Protein AF-A0A4U8STY5-F1 (afdb_monomer)

Foldseek 3Di:
DVVLVCQCVVDPVSVVVVVVVVVVVVVLCVLAVLLVVLLVCLVPPLVVLCCLLPVCCVVCLVPLVSLVVCCVVPVVVVVVVVVLVVLLVSLLVCLVCVVSNQVSCVVVVCNLSSLLSSLSSLVSSLSVLVSQLSCCVNPVAADDPVRLVSLVVSVVSLVSVLVVLLPDDLDPVSVSSLVSNLSSLLSLLSNLLSNLVRYDDDLVNLVCLVVSLVSLVVSLVSLVVSQVVVCVVVVNPRPVVSVVSSVVSVVSSVVSNVSSVVND

Solvent-accessible surface area (backbone atoms only — not comparable to full-atom values): 14235 Å² total; per-residue (Å²): 110,70,69,57,54,55,50,42,71,68,38,73,65,42,44,50,52,51,50,52,51,53,50,52,52,51,50,50,45,72,51,37,52,61,50,48,48,44,34,50,40,44,75,73,43,40,70,61,53,45,44,65,57,51,55,50,47,70,73,25,74,89,38,67,70,60,33,50,52,46,40,53,68,45,42,58,69,64,38,44,69,61,52,38,55,52,47,49,53,51,52,49,55,48,56,77,41,38,70,58,37,41,56,48,27,49,78,72,74,38,37,44,53,37,48,32,24,49,39,53,50,51,51,59,46,51,41,58,54,51,55,53,49,57,47,18,76,77,67,74,53,63,53,51,73,68,56,51,48,53,54,48,54,51,48,62,55,46,47,57,53,49,56,54,53,67,70,49,80,91,48,78,92,39,56,48,44,53,49,22,46,43,51,50,31,48,46,54,34,52,51,51,34,53,55,52,77,31,41,84,86,44,76,75,58,45,73,45,42,67,64,54,51,53,52,41,53,52,27,52,53,50,46,51,52,53,50,51,57,54,24,59,75,50,73,67,50,75,56,65,65,59,58,53,52,50,53,51,44,51,48,32,50,50,52,46,52,55,60,53,63,72,52,126

pLDDT: mean 87.75, std 6.97, range [54.28, 97.62]

Mean predicted aligned error: 6.42 Å

Sequence (264 aa):
MQRFLQWYNKSTRNKIILFSVIFILALGYSFLHRPLGLIMWYQWSYPKEFEQMEANLRQVSSDEDKFLELYHNFYEKQNIDKRSKEIEKELLDYIDKLEIDLLATTFFGLEDLYLLAFVSKVMIYSNDLEWKLAYAIFKSYRLSKEQFQSYYDFFKSYNKFLFFVNGLDNDLHRSKLISAKWYANLFVLKFIGIALALTDLAEEQCSMKDDILDIMQKSYNEMQQINNVVTEANKNKKVDFFEKVLGFAQHSYNDAKESFNECK

Secondary structure (DSSP, 8-state):
-HHHHHHHHT-HHHHHHHHHHHHHHHHHHHHHHHHHHHHHHHHHTHHHHHIIIIIHHHHHTT-HHHHHHHIIIIIITTTHHHHHHHHHHHHHHHHHTHHHHHHHHHHTT-HHHHHHHHHHHHHHHHHHHHHHHHHHHHH-----HHHHHHHHHHHHHHHHHHHHHHTS---TT-HHHHHHHHHHHHHHHHHHHHHHHT----HHHHTTHHHHHHHHHHHHHHHHHHHHHHHHHTTT---HHHHHHHHHHHHHHHHHHHHTTS--

Radius of gyration: 22.6 Å; Cα contacts (8 Å, |Δi|>4): 210; chains: 1; bounding box: 50×46×80 Å

Nearest PDB structures (foldseek):
  6yr5-assembly1_B  TM=3.228E-01  e=2.746E+00  Homo sapiens
  8wqa-assembly1_B  TM=4.285E-01  e=6.957E+00  Homo sapiens
  6yr5-assembly2_C  TM=2.302E-01  e=2.870E+00  Homo sapiens

Structure (mmCIF, N/CA/C/O backbone):
data_AF-A0A4U8STY5-F1
#
_entry.id   AF-A0A4U8STY5-F1
#
loop_
_atom_site.group_PDB
_atom_site.id
_atom_site.type_symbol
_atom_site.label_atom_id
_atom_site.label_alt_id
_atom_site.label_comp_id
_atom_site.label_asym_id
_atom_site.label_entity_id
_atom_site.label_seq_id
_atom_site.pdbx_PDB_ins_code
_atom_site.Cartn_x
_atom_site.Cartn_y
_atom_site.Cartn_z
_atom_site.occupancy
_atom_site.B_iso_or_equiv
_atom_site.auth_seq_id
_atom_site.auth_comp_id
_atom_site.auth_asym_id
_atom_site.auth_atom_id
_atom_site.pdbx_PDB_model_num
ATOM 1 N N . MET A 1 1 ? -3.077 -8.558 47.541 1.00 66.81 1 MET A N 1
ATOM 2 C CA . MET A 1 1 ? -3.906 -9.688 47.057 1.00 66.81 1 MET A CA 1
ATOM 3 C C . MET A 1 1 ? -5.103 -9.990 47.972 1.00 66.81 1 MET A C 1
ATOM 5 O O . MET A 1 1 ? -6.224 -9.954 47.485 1.00 66.81 1 MET A O 1
ATOM 9 N N . GLN A 1 2 ? -4.926 -10.164 49.293 1.00 79.75 2 GLN A N 1
ATOM 10 C CA . GLN A 1 2 ? -6.040 -10.388 50.247 1.00 79.75 2 GLN A CA 1
ATOM 11 C C . GLN A 1 2 ? -7.152 -9.320 50.214 1.00 79.75 2 GLN A C 1
ATOM 13 O O . GLN A 1 2 ? -8.325 -9.671 50.160 1.00 79.75 2 GLN A O 1
ATOM 18 N N . ARG A 1 3 ? -6.805 -8.025 50.175 1.00 85.19 3 ARG A N 1
ATOM 19 C CA . ARG A 1 3 ? -7.797 -6.929 50.117 1.00 85.19 3 ARG A CA 1
ATOM 20 C C . ARG A 1 3 ? -8.673 -6.960 48.855 1.00 85.19 3 ARG A C 1
ATOM 22 O O . ARG A 1 3 ? -9.851 -6.631 48.918 1.00 85.19 3 ARG A O 1
ATOM 29 N N . PHE A 1 4 ? -8.111 -7.388 47.724 1.00 82.44 4 PHE A N 1
ATOM 30 C CA . PHE A 1 4 ? -8.841 -7.521 46.461 1.00 82.44 4 PHE A CA 1
ATOM 31 C C . PHE A 1 4 ? -9.816 -8.702 46.500 1.00 82.44 4 PHE A C 1
ATOM 33 O O . PHE A 1 4 ? -10.976 -8.547 46.136 1.00 82.44 4 PHE A O 1
ATOM 40 N N . LEU A 1 5 ? -9.378 -9.851 47.024 1.00 83.56 5 LEU A N 1
ATOM 41 C CA . LEU A 1 5 ? -10.240 -11.024 47.215 1.00 83.56 5 LEU A CA 1
ATOM 42 C C . LEU A 1 5 ? -11.387 -10.736 48.194 1.00 83.56 5 LEU A C 1
ATOM 44 O O . LEU A 1 5 ? -12.525 -11.126 47.944 1.00 83.56 5 LEU A O 1
ATOM 48 N N . GLN A 1 6 ? -11.109 -9.998 49.272 1.00 88.25 6 GLN A N 1
ATOM 49 C CA . GLN A 1 6 ? -12.132 -9.537 50.214 1.00 88.25 6 GLN A CA 1
ATOM 50 C C . GLN A 1 6 ? -13.138 -8.590 49.549 1.00 88.25 6 GLN A C 1
ATOM 52 O O . GLN A 1 6 ? -14.338 -8.740 49.760 1.00 88.25 6 GLN A O 1
ATOM 57 N N . TRP A 1 7 ? -12.682 -7.649 48.715 1.00 90.56 7 TRP A N 1
ATOM 58 C CA . TRP A 1 7 ? -13.573 -6.780 47.942 1.00 90.56 7 TRP A CA 1
ATOM 59 C C . TRP A 1 7 ? -14.414 -7.576 46.933 1.00 90.56 7 TRP A C 1
ATOM 61 O O . TRP A 1 7 ? -15.632 -7.422 46.910 1.00 90.56 7 TRP A O 1
ATOM 71 N N . TYR A 1 8 ? -13.803 -8.468 46.153 1.00 88.12 8 TYR A N 1
ATOM 72 C CA . TYR A 1 8 ? -14.485 -9.286 45.143 1.00 88.12 8 TYR A CA 1
ATOM 73 C C . TYR A 1 8 ? -15.577 -10.179 45.752 1.00 88.12 8 TYR A C 1
ATOM 75 O O . TYR A 1 8 ? -16.695 -10.240 45.240 1.00 88.12 8 TYR A O 1
AT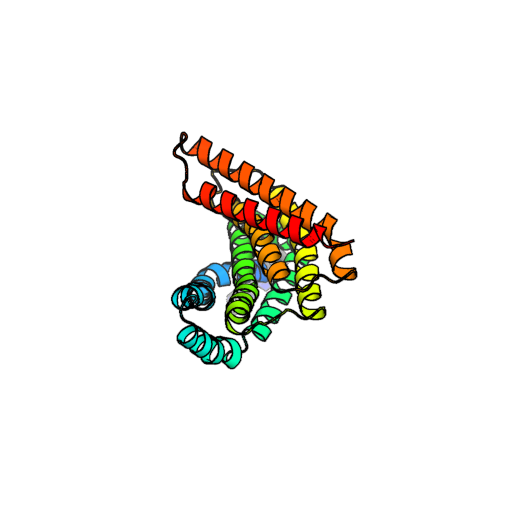OM 83 N N . ASN A 1 9 ? -15.296 -10.806 46.897 1.00 89.75 9 ASN A N 1
ATOM 84 C CA . ASN A 1 9 ? -16.257 -11.669 47.587 1.00 89.75 9 ASN A CA 1
ATOM 85 C C . ASN A 1 9 ? -17.350 -10.898 48.347 1.00 89.75 9 ASN A C 1
ATOM 87 O O . ASN A 1 9 ? -18.339 -11.506 48.749 1.00 89.75 9 ASN A O 1
ATOM 91 N N . LYS A 1 10 ? -17.214 -9.574 48.518 1.00 91.38 10 LYS A N 1
ATOM 92 C CA . LYS A 1 10 ? -18.134 -8.751 49.321 1.00 91.38 10 LYS A CA 1
ATOM 93 C C . LYS A 1 10 ? -19.548 -8.651 48.738 1.00 91.38 10 LYS A C 1
ATOM 95 O O . LYS A 1 10 ? -20.493 -8.481 49.500 1.00 91.38 10 LYS A O 1
ATOM 100 N N . SER A 1 11 ? -19.721 -8.695 47.414 1.00 92.44 11 SER A N 1
ATOM 101 C CA . SER A 1 11 ? -21.056 -8.630 46.795 1.00 92.44 11 SER A CA 1
ATOM 102 C C . SER A 1 11 ? -21.073 -9.115 45.345 1.00 92.44 11 SER A C 1
ATOM 104 O O . SER A 1 11 ? -20.069 -9.025 44.639 1.00 92.44 11 SER A O 1
ATOM 106 N N . THR A 1 12 ? -22.247 -9.530 44.860 1.00 92.38 12 THR A N 1
ATOM 107 C CA . THR A 1 12 ? -22.492 -9.823 43.435 1.00 92.38 12 THR A CA 1
ATOM 108 C C . THR A 1 12 ? -22.184 -8.620 42.542 1.00 92.38 12 THR A C 1
ATOM 110 O O . THR A 1 12 ? -21.637 -8.788 41.457 1.00 92.38 12 THR A O 1
ATOM 113 N N . ARG A 1 13 ? -22.432 -7.394 43.026 1.00 92.50 13 ARG A N 1
ATOM 114 C CA . ARG A 1 13 ? -22.099 -6.153 42.312 1.00 92.50 13 ARG A CA 1
ATOM 115 C C . ARG A 1 13 ? -20.604 -6.052 42.002 1.00 92.50 13 ARG A C 1
ATOM 117 O O . ARG A 1 13 ? -20.250 -5.688 40.889 1.00 92.50 13 ARG A O 1
ATOM 124 N N . ASN A 1 14 ? -19.729 -6.409 42.941 1.00 92.88 14 ASN A N 1
ATOM 125 C CA . ASN A 1 14 ? -18.278 -6.342 42.725 1.00 92.88 14 ASN A CA 1
ATOM 126 C C . ASN A 1 14 ? -17.801 -7.382 41.704 1.00 92.88 14 ASN A C 1
ATOM 128 O O . ASN A 1 14 ? -16.909 -7.094 40.909 1.00 92.88 14 ASN A O 1
ATOM 132 N N . LYS A 1 15 ? -18.436 -8.560 41.678 1.00 92.69 15 LYS A N 1
ATOM 133 C CA . LYS A 1 15 ? -18.180 -9.588 40.659 1.00 92.69 15 LYS A CA 1
ATOM 134 C C . LYS A 1 15 ? -18.600 -9.116 39.269 1.00 92.69 15 LYS A C 1
ATOM 136 O O . LYS A 1 15 ? -17.823 -9.262 38.334 1.00 92.69 15 LYS A O 1
ATOM 141 N N . ILE A 1 16 ? -19.780 -8.497 39.158 1.00 93.50 16 ILE A N 1
ATOM 142 C CA . ILE A 1 16 ? -20.267 -7.894 37.907 1.00 93.50 16 ILE A CA 1
ATOM 143 C C . ILE A 1 16 ? -19.312 -6.793 37.445 1.00 93.50 16 ILE A C 1
ATOM 145 O O . ILE A 1 16 ? -18.896 -6.817 36.297 1.00 93.50 16 ILE A O 1
ATOM 149 N N . ILE A 1 17 ? -18.898 -5.880 38.333 1.00 92.25 17 ILE A N 1
ATOM 150 C CA . ILE A 1 17 ? -17.938 -4.817 37.991 1.00 92.25 17 ILE A CA 1
ATOM 151 C C . ILE A 1 17 ? -16.635 -5.415 37.453 1.00 92.25 17 ILE A C 1
ATOM 153 O O . ILE A 1 17 ? -16.162 -4.990 36.403 1.00 92.25 17 ILE A O 1
ATOM 157 N N . LEU A 1 18 ? -16.062 -6.407 38.143 1.00 92.25 18 LEU A N 1
ATOM 158 C CA . LEU A 1 18 ? -14.817 -7.032 37.700 1.00 92.25 18 LEU A CA 1
ATOM 159 C C . LEU A 1 18 ? -14.985 -7.734 36.348 1.00 92.25 18 LEU A C 1
ATOM 161 O O . LEU A 1 18 ? -14.143 -7.562 35.471 1.00 92.25 18 LEU A O 1
ATOM 165 N N . PHE A 1 19 ? -16.071 -8.491 36.173 1.00 92.81 19 PHE A N 1
ATOM 166 C CA . PHE A 1 19 ? -16.383 -9.142 34.905 1.00 92.81 19 PHE A CA 1
ATOM 167 C C . PHE A 1 19 ? -16.524 -8.120 33.777 1.00 92.81 19 PHE A C 1
ATOM 169 O O . PHE A 1 19 ? -15.879 -8.278 32.748 1.00 92.81 19 PHE A O 1
ATOM 176 N N . SER A 1 20 ? -17.287 -7.043 33.984 1.00 92.88 20 SER A N 1
ATOM 177 C CA . SER A 1 20 ? -17.449 -5.974 32.997 1.00 92.88 20 SER A CA 1
ATOM 178 C C . SER A 1 20 ? -16.112 -5.336 32.624 1.00 92.88 20 SER A C 1
ATOM 180 O O . SER A 1 20 ? -15.862 -5.119 31.446 1.00 92.88 20 SER A O 1
ATOM 182 N N . VAL A 1 21 ? -15.226 -5.081 33.593 1.00 92.62 21 VAL A N 1
ATOM 183 C CA . VAL A 1 21 ? -13.887 -4.530 33.316 1.00 92.62 21 VAL A CA 1
ATOM 184 C C . VAL A 1 21 ? -13.050 -5.504 32.486 1.00 92.62 21 VAL A C 1
ATOM 186 O O . VAL A 1 21 ? -12.488 -5.099 31.473 1.00 92.62 21 VAL A O 1
ATOM 189 N N . ILE A 1 22 ? -12.988 -6.782 32.873 1.00 92.50 22 ILE A N 1
ATOM 190 C CA . ILE A 1 22 ? -12.242 -7.807 32.122 1.00 92.50 22 ILE A CA 1
ATOM 191 C C . ILE A 1 22 ? -12.808 -7.949 30.708 1.00 92.50 22 ILE A C 1
ATOM 193 O O . ILE A 1 22 ? -12.046 -8.003 29.749 1.00 92.50 22 ILE A O 1
ATOM 197 N N . PHE A 1 23 ? -14.131 -7.970 30.575 1.00 92.12 23 PHE A N 1
ATOM 198 C CA . PHE A 1 23 ? -14.817 -8.088 29.296 1.00 92.12 23 PHE A CA 1
ATOM 199 C C . PHE A 1 23 ? -14.532 -6.890 28.384 1.00 92.12 23 PHE A C 1
ATOM 201 O O . PHE A 1 23 ? -14.176 -7.086 27.228 1.00 92.12 23 PHE A O 1
ATOM 208 N N . ILE A 1 24 ? -14.597 -5.659 28.904 1.00 88.81 24 ILE A N 1
ATOM 209 C CA . ILE A 1 24 ? -14.266 -4.443 28.144 1.00 88.81 24 ILE A CA 1
ATOM 210 C C . ILE A 1 24 ? -12.796 -4.451 27.715 1.00 88.81 24 ILE A C 1
ATOM 212 O O . ILE A 1 24 ? -12.505 -4.137 26.565 1.00 88.81 24 ILE A O 1
ATOM 216 N N . LEU A 1 25 ? -11.871 -4.837 28.599 1.00 88.00 25 LEU A N 1
ATOM 217 C CA . LEU A 1 25 ? -10.449 -4.933 28.254 1.00 88.00 25 LEU A CA 1
ATOM 218 C C . LEU A 1 25 ? -10.191 -6.011 27.195 1.00 88.00 25 LEU A C 1
ATOM 220 O O . LEU A 1 25 ? -9.426 -5.777 26.264 1.00 88.00 25 LEU A O 1
ATOM 224 N N . ALA A 1 26 ? -10.846 -7.168 27.308 1.00 88.56 26 ALA A N 1
ATOM 225 C CA . ALA A 1 26 ? -10.728 -8.253 26.340 1.00 88.56 26 ALA A CA 1
ATOM 226 C C . ALA A 1 26 ? -11.312 -7.865 24.975 1.00 88.56 26 ALA A C 1
ATOM 228 O O . ALA A 1 26 ? -10.685 -8.134 23.951 1.00 88.56 26 ALA A O 1
ATOM 229 N N . LEU A 1 27 ? -12.469 -7.195 24.947 1.00 84.56 27 LEU A N 1
ATOM 230 C CA . LEU A 1 27 ? -13.049 -6.648 23.718 1.00 84.56 27 LEU A CA 1
ATOM 231 C C . LEU A 1 27 ? -12.136 -5.586 23.109 1.00 84.56 27 LEU A C 1
ATOM 233 O O . LEU A 1 27 ? -11.807 -5.671 21.930 1.00 84.56 27 LEU A O 1
ATOM 237 N N . GLY A 1 28 ? -11.681 -4.629 23.921 1.00 84.38 28 GLY A N 1
ATOM 238 C CA . GLY A 1 28 ? -10.759 -3.582 23.496 1.00 84.38 28 GLY A CA 1
ATOM 239 C C . GLY A 1 28 ? -9.500 -4.175 22.875 1.00 84.38 28 GLY A C 1
ATOM 240 O O . GLY A 1 28 ? -9.143 -3.807 21.766 1.00 84.38 28 GLY A O 1
ATOM 241 N N . TYR A 1 29 ? -8.879 -5.161 23.523 1.00 84.81 29 TYR A N 1
ATOM 242 C CA . TYR A 1 29 ? -7.739 -5.876 22.954 1.00 84.81 29 TYR A CA 1
ATOM 243 C C . TYR A 1 29 ? -8.098 -6.600 21.647 1.00 84.81 29 TYR A C 1
ATOM 245 O O . TYR A 1 29 ? -7.404 -6.442 20.647 1.00 84.81 29 TYR A O 1
ATOM 253 N N . SER A 1 30 ? -9.204 -7.345 21.619 1.00 85.62 30 SER A N 1
ATOM 254 C CA . SER A 1 30 ? -9.607 -8.135 20.446 1.00 85.62 30 SER A CA 1
ATOM 255 C C . SER A 1 30 ? -9.794 -7.266 19.202 1.00 85.62 30 SER A C 1
ATOM 257 O O . SER A 1 30 ? -9.326 -7.641 18.130 1.00 85.62 30 SER A O 1
ATOM 259 N N . PHE A 1 31 ? -10.397 -6.084 19.353 1.00 87.50 31 PHE A N 1
ATOM 260 C CA . PHE A 1 31 ? -10.651 -5.171 18.238 1.00 87.50 31 PHE A CA 1
ATOM 261 C C . PHE A 1 31 ? -9.501 -4.204 17.948 1.00 87.50 31 PHE A C 1
ATOM 263 O O . PHE A 1 31 ? -9.297 -3.846 16.794 1.00 87.50 31 PHE A O 1
ATOM 270 N N . LEU A 1 32 ? -8.735 -3.782 18.959 1.00 89.62 32 LEU A N 1
ATOM 271 C CA . LEU A 1 32 ? -7.722 -2.739 18.778 1.00 89.62 32 LEU A CA 1
ATOM 272 C C . LEU A 1 32 ? -6.306 -3.263 18.596 1.00 89.62 32 LEU A C 1
ATOM 274 O O . LEU A 1 32 ? -5.486 -2.518 18.072 1.00 89.62 32 LEU A O 1
ATOM 278 N N . HIS A 1 33 ? -5.977 -4.491 19.015 1.00 91.81 33 HIS A N 1
ATOM 279 C CA . HIS A 1 33 ? -4.577 -4.942 19.012 1.00 91.81 33 HIS A CA 1
ATOM 280 C C . HIS A 1 33 ? -3.928 -4.805 17.629 1.00 91.81 33 HIS A C 1
ATOM 282 O O . HIS A 1 33 ? -2.792 -4.354 17.522 1.00 91.81 33 HIS A O 1
ATOM 288 N N . ARG A 1 34 ? -4.666 -5.149 16.573 1.00 93.94 34 ARG A N 1
ATOM 289 C CA . ARG A 1 34 ? -4.190 -5.100 15.197 1.00 93.94 34 ARG A CA 1
ATOM 290 C C . ARG A 1 34 ? -4.119 -3.676 14.633 1.00 93.94 34 ARG A C 1
ATOM 292 O O . ARG A 1 34 ? -3.029 -3.303 14.202 1.00 93.94 34 ARG A O 1
ATOM 299 N N . PRO A 1 35 ? -5.184 -2.847 14.650 1.00 95.62 35 PRO A N 1
ATOM 300 C CA . PRO A 1 35 ? -5.063 -1.474 14.163 1.00 95.62 35 PRO A CA 1
ATOM 301 C C . PRO A 1 35 ? -4.068 -0.648 14.994 1.00 95.62 35 PRO A C 1
ATOM 303 O O . PRO A 1 35 ? -3.320 0.148 14.430 1.00 95.62 35 PRO A O 1
ATOM 306 N N . LEU A 1 36 ? -3.966 -0.878 16.311 1.00 95.00 36 LEU A N 1
ATOM 307 C CA . LEU A 1 36 ? -2.914 -0.269 17.133 1.00 95.00 36 LEU A CA 1
ATOM 308 C C . LEU A 1 36 ? -1.528 -0.788 16.760 1.00 95.00 36 LEU A C 1
ATOM 310 O O . LEU A 1 36 ? -0.594 0.005 16.719 1.00 95.00 36 LEU A O 1
ATOM 314 N N . GLY A 1 37 ? -1.388 -2.079 16.451 1.00 95.38 37 GLY A N 1
ATOM 315 C CA . GLY A 1 37 ? -0.144 -2.653 15.943 1.00 95.38 37 GLY A CA 1
ATOM 316 C C . GLY A 1 37 ? 0.344 -1.941 14.680 1.00 95.38 37 GLY A C 1
ATOM 317 O O . GLY A 1 37 ? 1.516 -1.574 14.599 1.00 95.38 37 GLY A O 1
ATOM 318 N N . LEU A 1 38 ? -0.563 -1.653 13.741 1.00 97.19 38 LEU A N 1
ATOM 319 C CA . LEU A 1 38 ? -0.256 -0.888 12.531 1.00 97.19 38 LEU A CA 1
ATOM 320 C C . LEU A 1 38 ? 0.155 0.559 12.838 1.00 97.19 38 LEU A C 1
ATOM 322 O O . LEU A 1 38 ? 1.162 1.038 12.317 1.00 97.19 38 LEU A O 1
ATOM 326 N N . ILE A 1 39 ? -0.580 1.243 13.719 1.00 96.88 39 ILE A N 1
ATOM 327 C CA . ILE A 1 39 ? -0.260 2.618 14.142 1.00 96.88 39 ILE A CA 1
ATOM 328 C C . ILE A 1 39 ? 1.101 2.673 14.855 1.00 96.88 39 ILE A C 1
ATOM 330 O O . ILE A 1 39 ? 1.907 3.565 14.594 1.00 96.88 39 ILE A O 1
ATOM 334 N N . MET A 1 40 ? 1.382 1.714 15.739 1.00 96.31 40 MET A N 1
ATOM 335 C CA . MET A 1 40 ? 2.654 1.598 16.460 1.00 96.31 40 MET A CA 1
ATOM 336 C C . MET A 1 40 ? 3.814 1.339 15.495 1.00 96.31 40 MET A C 1
ATOM 338 O O . MET A 1 40 ? 4.856 1.987 15.601 1.00 96.31 40 MET A O 1
ATOM 342 N N . TRP A 1 41 ? 3.622 0.453 14.513 1.00 96.88 41 TRP A N 1
ATOM 343 C CA . TRP A 1 41 ? 4.587 0.240 13.434 1.00 96.88 41 TRP A CA 1
ATOM 344 C C . TRP A 1 41 ? 4.854 1.534 12.652 1.00 96.88 41 TRP A C 1
ATOM 346 O O . TRP A 1 41 ? 6.013 1.894 12.440 1.00 96.88 41 TRP A O 1
ATOM 356 N N . TYR A 1 42 ? 3.811 2.281 12.288 1.00 96.50 42 TYR A N 1
ATOM 357 C CA . TYR A 1 42 ? 3.966 3.555 11.585 1.00 96.50 42 TYR A CA 1
ATOM 358 C C . TYR A 1 42 ? 4.755 4.582 12.409 1.00 96.50 42 TYR A C 1
ATOM 360 O O . TYR A 1 42 ? 5.613 5.287 11.885 1.00 96.50 42 TYR A O 1
ATOM 368 N N . GLN A 1 43 ? 4.528 4.633 13.720 1.00 94.50 43 GLN A N 1
ATOM 369 C CA . GLN A 1 43 ? 5.216 5.585 14.586 1.00 94.50 43 GLN A CA 1
ATOM 370 C C . GLN A 1 43 ? 6.697 5.241 14.813 1.00 94.50 43 GLN A C 1
ATOM 372 O O . GLN A 1 43 ? 7.513 6.152 14.967 1.00 94.50 43 GLN A O 1
ATOM 377 N N . TRP A 1 44 ? 7.053 3.955 14.887 1.00 94.44 44 TRP A N 1
ATOM 378 C CA . TRP A 1 44 ? 8.379 3.538 15.371 1.00 94.44 44 TRP A CA 1
ATOM 379 C C . TRP A 1 44 ? 9.251 2.816 14.349 1.00 94.44 44 TRP A C 1
ATOM 381 O O . TRP A 1 44 ? 10.474 2.838 14.479 1.00 94.44 44 TRP A O 1
ATOM 391 N N . SER A 1 45 ? 8.656 2.177 13.348 1.00 92.44 45 SER A N 1
ATOM 392 C CA . SER A 1 45 ? 9.372 1.338 12.383 1.00 92.44 45 SER A CA 1
ATOM 393 C C . SER A 1 45 ? 9.388 1.953 10.989 1.00 92.44 45 SER A C 1
ATOM 395 O O . SER A 1 45 ? 10.426 1.911 10.328 1.00 92.44 45 SER A O 1
ATOM 397 N N . TYR A 1 46 ? 8.290 2.592 10.570 1.00 93.00 46 TYR A N 1
ATOM 398 C CA . TYR A 1 46 ? 8.150 3.133 9.217 1.00 93.00 46 TYR A CA 1
ATOM 399 C C . TYR A 1 46 ? 9.303 4.049 8.772 1.00 93.00 46 TYR A C 1
ATOM 401 O O . TYR A 1 46 ? 9.836 3.783 7.700 1.00 93.00 46 TYR A O 1
ATOM 409 N N . PRO A 1 47 ? 9.778 5.051 9.548 1.00 90.88 47 PRO A N 1
ATOM 410 C CA . PRO A 1 47 ? 10.847 5.939 9.075 1.00 90.88 47 PRO A CA 1
ATOM 411 C C . PRO A 1 47 ? 12.126 5.193 8.675 1.00 90.88 47 PRO A C 1
ATOM 413 O O . PRO A 1 47 ? 12.723 5.486 7.642 1.00 90.88 47 PRO A O 1
ATOM 416 N N . LYS A 1 48 ? 12.508 4.183 9.465 1.00 89.31 48 LYS A N 1
ATOM 417 C CA . LYS A 1 48 ? 13.692 3.360 9.205 1.00 89.31 48 LYS A CA 1
ATOM 418 C C . LYS A 1 48 ? 13.485 2.446 7.999 1.00 89.31 48 LYS A C 1
ATOM 420 O O . LYS A 1 48 ? 14.387 2.299 7.183 1.00 89.31 48 LYS A O 1
ATOM 425 N N . GLU A 1 49 ? 12.320 1.810 7.894 1.00 89.50 49 GLU A N 1
ATOM 426 C CA 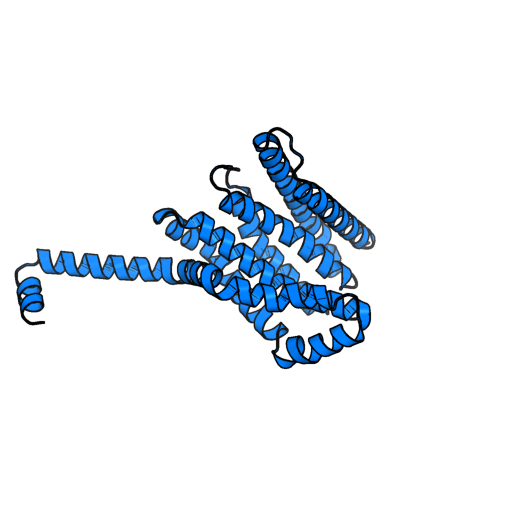. GLU A 1 49 ? 12.005 0.938 6.755 1.00 89.50 49 GLU A CA 1
ATOM 427 C C . GLU A 1 49 ? 11.924 1.724 5.444 1.00 89.50 49 GLU A C 1
ATOM 429 O O . GLU A 1 49 ? 12.427 1.271 4.418 1.00 89.50 49 GLU A O 1
ATOM 434 N N . PHE A 1 50 ? 11.350 2.923 5.497 1.00 88.12 50 PHE A N 1
ATOM 435 C CA . PHE A 1 50 ? 11.256 3.842 4.372 1.00 88.12 50 PHE A CA 1
ATOM 436 C C . PHE A 1 50 ? 12.639 4.280 3.884 1.00 88.12 50 PHE A C 1
ATOM 438 O O . PHE A 1 50 ? 12.934 4.177 2.695 1.00 88.12 50 PHE A O 1
ATOM 445 N N . GLU A 1 51 ? 13.516 4.708 4.795 1.00 85.62 51 GLU A N 1
ATOM 446 C CA . GLU A 1 51 ? 14.895 5.073 4.459 1.00 85.62 51 GLU A CA 1
ATOM 447 C C . GLU A 1 51 ? 15.648 3.897 3.816 1.00 85.62 51 GLU A C 1
ATOM 449 O O . GLU A 1 51 ? 16.291 4.058 2.777 1.00 85.62 51 GLU A O 1
ATOM 454 N N . GLN A 1 52 ? 15.506 2.697 4.385 1.00 82.25 52 GLN A N 1
ATOM 455 C CA . GLN A 1 52 ? 16.157 1.491 3.875 1.00 82.25 52 GLN A CA 1
ATOM 456 C C . GLN A 1 52 ? 15.719 1.122 2.455 1.00 82.25 52 GLN A C 1
ATOM 458 O O . GLN A 1 52 ? 16.562 0.715 1.656 1.00 82.25 52 GLN A O 1
ATOM 463 N N . MET A 1 53 ? 14.424 1.244 2.159 1.00 81.06 53 MET A N 1
ATOM 464 C CA . MET A 1 53 ? 13.847 0.795 0.892 1.00 81.06 53 MET A CA 1
ATOM 465 C C . MET A 1 53 ? 13.894 1.865 -0.200 1.00 81.06 53 MET A C 1
ATOM 467 O O . MET A 1 53 ? 14.218 1.541 -1.334 1.00 81.06 53 MET A O 1
ATOM 471 N N . GLU A 1 54 ? 13.573 3.120 0.110 1.00 80.44 54 GLU A N 1
ATOM 472 C CA . GLU A 1 54 ? 13.344 4.152 -0.910 1.00 80.44 54 GLU A CA 1
ATOM 473 C C . GLU A 1 54 ? 14.510 5.137 -1.029 1.00 80.44 54 GLU A C 1
ATOM 475 O O . GLU A 1 54 ? 14.978 5.427 -2.133 1.00 80.44 54 GLU A O 1
ATOM 480 N N . ALA A 1 55 ? 15.020 5.647 0.096 1.00 75.00 55 ALA A N 1
ATOM 481 C CA . ALA A 1 55 ? 16.089 6.647 0.066 1.00 75.00 55 ALA A CA 1
ATOM 482 C C . ALA A 1 55 ? 17.385 6.062 -0.509 1.00 75.00 55 ALA A C 1
ATOM 484 O O . ALA A 1 55 ? 18.043 6.706 -1.327 1.00 75.00 55 ALA A O 1
ATOM 485 N N . ASN A 1 56 ? 17.706 4.822 -0.138 1.00 78.69 56 ASN A N 1
ATOM 486 C CA . ASN A 1 56 ? 18.865 4.115 -0.669 1.00 78.69 56 ASN A CA 1
ATOM 487 C C . ASN A 1 56 ? 18.754 3.865 -2.179 1.00 78.69 56 ASN A C 1
ATOM 489 O O . ASN A 1 56 ? 19.712 4.127 -2.901 1.00 78.69 56 ASN A O 1
ATOM 493 N N . LEU A 1 57 ? 17.586 3.427 -2.666 1.00 81.25 57 LEU A N 1
ATOM 494 C CA . LEU A 1 57 ? 17.358 3.187 -4.094 1.00 81.25 57 LEU A CA 1
ATOM 495 C C . LEU A 1 57 ? 17.612 4.457 -4.916 1.00 81.25 57 LEU A C 1
ATOM 497 O O . LEU A 1 57 ? 18.360 4.431 -5.891 1.00 81.25 57 LEU A O 1
ATOM 501 N N . ARG A 1 58 ? 17.053 5.592 -4.480 1.00 81.81 58 ARG A N 1
ATOM 502 C CA . ARG A 1 58 ? 17.213 6.890 -5.159 1.00 81.81 58 ARG A CA 1
ATOM 503 C C . ARG A 1 58 ? 18.661 7.380 -5.220 1.00 81.81 58 ARG A C 1
ATOM 505 O O . ARG A 1 58 ? 19.002 8.128 -6.128 1.00 81.81 58 ARG A O 1
ATOM 512 N N . GLN A 1 59 ? 19.503 7.003 -4.259 1.00 79.56 59 GLN A N 1
ATOM 513 C CA . GLN A 1 59 ? 20.910 7.419 -4.237 1.00 79.56 59 GLN A CA 1
ATOM 514 C C . GLN A 1 59 ? 21.765 6.685 -5.271 1.00 79.56 59 GLN A C 1
ATOM 516 O O . GLN A 1 59 ? 22.787 7.219 -5.699 1.00 79.56 59 GLN A O 1
ATOM 521 N N . VAL A 1 60 ? 21.362 5.474 -5.662 1.00 80.44 60 VAL A N 1
ATOM 522 C CA . VAL A 1 60 ? 22.150 4.612 -6.553 1.00 80.44 60 VAL A CA 1
ATOM 523 C C . VAL A 1 60 ? 21.485 4.373 -7.907 1.00 80.44 60 VAL A C 1
ATOM 525 O O . VAL A 1 60 ? 22.104 3.788 -8.783 1.00 80.44 60 VAL A O 1
ATOM 528 N N . SER A 1 61 ? 20.257 4.853 -8.126 1.00 74.69 61 SER A N 1
ATOM 529 C CA . SER A 1 61 ? 19.455 4.538 -9.319 1.00 74.69 61 SER A CA 1
ATOM 530 C C . SER A 1 61 ? 20.053 5.001 -10.654 1.00 74.69 61 SER A C 1
ATOM 532 O O . SER A 1 61 ? 19.556 4.607 -11.702 1.00 74.69 61 SER A O 1
ATOM 534 N N . SER A 1 62 ? 21.084 5.849 -10.642 1.00 80.25 62 SER A N 1
ATOM 535 C CA . SER A 1 62 ? 21.790 6.318 -11.844 1.00 80.25 62 SER A CA 1
ATOM 536 C C . SER A 1 62 ? 23.174 5.688 -12.048 1.00 80.25 62 SER A C 1
ATOM 538 O O . SER A 1 62 ? 23.863 6.052 -12.997 1.00 80.25 62 SER A O 1
ATOM 540 N N . ASP A 1 63 ? 23.616 4.812 -11.146 1.00 89.12 63 ASP A N 1
ATOM 541 C CA . ASP A 1 63 ? 24.948 4.199 -11.140 1.00 89.12 63 ASP A CA 1
ATOM 542 C C . ASP A 1 63 ? 24.779 2.676 -11.094 1.00 89.12 63 ASP A C 1
ATOM 544 O O . ASP A 1 63 ? 24.451 2.120 -10.047 1.00 89.12 63 ASP A O 1
ATOM 548 N N . GLU A 1 64 ? 24.951 2.018 -12.246 1.00 89.94 64 GLU A N 1
ATOM 549 C CA . GLU A 1 64 ? 24.696 0.580 -12.394 1.00 89.94 64 GLU A CA 1
ATOM 550 C C . GLU A 1 64 ? 25.500 -0.250 -11.388 1.00 89.94 64 GLU A C 1
ATOM 552 O O . GLU A 1 64 ? 24.929 -1.100 -10.706 1.00 89.94 64 GLU A O 1
ATOM 557 N N . ASP A 1 65 ? 26.802 0.009 -11.249 1.00 91.81 65 ASP A N 1
ATOM 558 C CA . ASP A 1 65 ? 27.681 -0.796 -10.398 1.00 91.81 65 ASP A CA 1
ATOM 559 C C . ASP A 1 65 ? 27.287 -0.672 -8.921 1.00 91.81 65 ASP A C 1
ATOM 561 O O . ASP A 1 65 ? 27.136 -1.683 -8.227 1.00 91.81 65 ASP A O 1
ATOM 565 N N . LYS A 1 66 ? 27.040 0.556 -8.443 1.00 91.50 66 LYS A N 1
ATOM 566 C CA . LYS A 1 66 ? 26.584 0.778 -7.059 1.00 91.50 66 LYS A CA 1
ATOM 567 C C . LYS A 1 66 ? 25.186 0.232 -6.816 1.00 91.50 66 LYS A C 1
ATOM 569 O O . LYS A 1 66 ? 24.913 -0.284 -5.731 1.00 91.50 66 LYS A O 1
ATOM 574 N N . PHE A 1 67 ? 24.297 0.351 -7.800 1.00 91.94 67 PHE A N 1
ATOM 575 C CA . PHE A 1 67 ? 22.964 -0.223 -7.704 1.00 91.94 67 PHE A CA 1
ATOM 576 C C . PHE A 1 67 ? 23.036 -1.743 -7.584 1.00 91.94 67 PHE A C 1
ATOM 578 O O . PHE A 1 67 ? 22.416 -2.293 -6.679 1.00 91.94 67 PHE A O 1
ATOM 585 N N . LEU A 1 68 ? 23.802 -2.421 -8.443 1.00 91.31 68 LEU A N 1
ATOM 586 C CA . LEU A 1 68 ? 23.926 -3.879 -8.419 1.00 91.31 68 LEU A CA 1
ATOM 587 C C . LEU A 1 68 ? 24.583 -4.363 -7.129 1.00 91.31 68 LEU A C 1
ATOM 589 O O . LEU A 1 68 ? 24.111 -5.331 -6.535 1.00 91.31 68 LEU A O 1
ATOM 593 N N . GLU A 1 69 ? 25.619 -3.671 -6.650 1.00 91.62 69 GLU A N 1
ATOM 594 C CA . GLU A 1 69 ? 26.221 -3.969 -5.349 1.00 91.62 69 GLU A CA 1
ATOM 595 C C . GLU A 1 69 ? 25.171 -3.902 -4.235 1.00 91.62 69 GLU A C 1
ATOM 597 O O . GLU A 1 69 ? 25.044 -4.836 -3.437 1.00 91.62 69 GLU A O 1
ATOM 602 N N . LEU A 1 70 ? 24.388 -2.822 -4.191 1.00 89.62 70 LEU A N 1
ATOM 603 C CA . LEU A 1 70 ? 23.347 -2.651 -3.187 1.00 89.62 70 LEU A CA 1
ATOM 604 C C . LEU A 1 70 ? 22.218 -3.675 -3.358 1.00 89.62 70 LEU A C 1
ATOM 606 O O . LEU A 1 70 ? 21.771 -4.252 -2.372 1.00 89.62 70 LEU A O 1
ATOM 610 N N . TYR A 1 71 ? 21.791 -3.959 -4.584 1.00 89.56 71 TYR A N 1
ATOM 611 C CA . TYR A 1 71 ? 20.771 -4.959 -4.887 1.00 89.56 71 TYR A CA 1
ATOM 612 C C . TYR A 1 71 ? 21.185 -6.344 -4.367 1.00 89.56 71 TYR A C 1
ATOM 614 O O . TYR A 1 71 ? 20.457 -6.967 -3.595 1.00 89.56 71 TYR A O 1
ATOM 622 N N . HIS A 1 72 ? 22.396 -6.804 -4.675 1.00 90.31 72 HIS A N 1
ATOM 623 C CA . HIS A 1 72 ? 22.873 -8.105 -4.200 1.00 90.31 72 HIS A CA 1
ATOM 624 C C . HIS A 1 72 ? 23.107 -8.124 -2.674 1.00 90.31 72 HIS A C 1
ATOM 626 O O . HIS A 1 72 ? 22.724 -9.076 -1.987 1.00 90.31 72 HIS A O 1
ATOM 632 N N . ASN A 1 73 ? 23.682 -7.061 -2.099 1.00 87.94 73 ASN A N 1
ATOM 633 C CA . ASN A 1 73 ? 24.041 -7.023 -0.674 1.00 87.94 73 ASN A CA 1
ATOM 634 C C . ASN A 1 73 ? 22.878 -6.703 0.275 1.00 87.94 73 ASN A C 1
ATOM 636 O O . ASN A 1 73 ? 22.939 -7.068 1.455 1.00 87.94 73 ASN A O 1
ATOM 640 N N . PHE A 1 74 ? 21.847 -6.015 -0.207 1.00 87.00 74 PHE A N 1
ATOM 641 C CA . PHE A 1 74 ? 20.662 -5.651 0.562 1.00 87.00 74 PHE A CA 1
ATOM 642 C C . PHE A 1 74 ? 19.439 -6.421 0.075 1.00 87.00 74 PHE A C 1
ATOM 644 O O . PHE A 1 74 ? 18.883 -7.195 0.852 1.00 87.00 74 PHE A O 1
ATOM 651 N N . TYR A 1 75 ? 19.042 -6.249 -1.187 1.00 86.62 75 TYR A N 1
ATOM 652 C CA . TYR A 1 75 ? 17.776 -6.784 -1.687 1.00 86.62 75 TYR A CA 1
ATOM 653 C C . TYR A 1 75 ? 17.747 -8.320 -1.666 1.00 86.62 75 TYR A C 1
ATOM 655 O O . TYR A 1 75 ? 16.884 -8.917 -1.017 1.00 86.62 75 TYR A O 1
ATOM 663 N N . GLU A 1 76 ? 18.730 -8.972 -2.287 1.00 87.94 76 GLU A N 1
ATOM 664 C CA . GLU A 1 76 ? 18.799 -10.440 -2.326 1.00 87.94 76 GLU A CA 1
ATOM 665 C C . GLU A 1 76 ? 19.199 -11.029 -0.971 1.00 87.94 76 GLU A C 1
ATOM 667 O O . GLU A 1 76 ? 18.531 -11.917 -0.442 1.00 87.94 76 GLU A O 1
ATOM 672 N N . LYS A 1 77 ? 20.271 -10.511 -0.359 1.00 89.38 77 LYS A N 1
ATOM 673 C CA . LYS A 1 77 ? 20.798 -11.059 0.900 1.00 89.38 77 LYS A CA 1
ATOM 674 C C . LYS A 1 77 ? 19.817 -10.942 2.068 1.00 89.38 77 LYS A C 1
ATOM 676 O O . LYS A 1 77 ? 19.808 -11.818 2.934 1.00 89.38 77 LYS A O 1
ATOM 681 N N . GLN A 1 78 ? 19.014 -9.877 2.121 1.00 86.06 78 GLN A N 1
ATOM 682 C CA . GLN A 1 78 ? 17.969 -9.716 3.140 1.00 86.06 78 GLN A CA 1
ATOM 683 C C . GLN A 1 78 ? 16.612 -10.279 2.703 1.00 86.06 78 GLN A C 1
ATOM 685 O O . GLN A 1 78 ? 15.657 -10.187 3.475 1.00 86.06 78 GLN A O 1
ATOM 690 N N . ASN A 1 79 ? 16.532 -10.911 1.526 1.00 87.06 79 ASN A N 1
ATOM 691 C CA . ASN A 1 79 ? 15.343 -11.607 1.033 1.00 87.06 79 ASN A CA 1
ATOM 692 C C . ASN A 1 79 ? 14.115 -10.675 0.992 1.00 87.06 79 ASN A C 1
ATOM 694 O O . ASN A 1 79 ? 13.052 -10.969 1.554 1.00 87.06 79 ASN A O 1
ATOM 698 N N . ILE A 1 80 ? 14.303 -9.487 0.405 1.00 88.81 80 ILE A N 1
ATOM 699 C CA . ILE A 1 80 ? 13.296 -8.417 0.382 1.00 88.81 80 ILE A CA 1
ATOM 700 C C . ILE A 1 80 ? 12.023 -8.853 -0.351 1.00 88.81 80 ILE A C 1
ATOM 702 O O . ILE A 1 80 ? 10.930 -8.465 0.058 1.00 88.81 80 ILE A O 1
ATOM 706 N N . ASP A 1 81 ? 12.124 -9.725 -1.352 1.00 86.12 81 ASP A N 1
ATOM 707 C CA . ASP A 1 81 ? 10.976 -10.332 -2.029 1.00 86.12 81 ASP A CA 1
ATOM 708 C C . ASP A 1 81 ? 10.105 -11.149 -1.053 1.00 86.12 81 ASP A C 1
ATOM 710 O O . ASP A 1 81 ? 8.878 -11.015 -1.035 1.00 86.12 81 ASP A O 1
ATOM 714 N N . LYS A 1 82 ? 10.725 -11.953 -0.179 1.00 90.31 82 LYS A N 1
ATOM 715 C CA . LYS A 1 82 ? 10.015 -12.732 0.840 1.00 90.31 82 LYS A CA 1
ATOM 716 C C . LYS A 1 82 ? 9.345 -11.815 1.856 1.00 90.31 82 LYS A C 1
ATOM 718 O O . LYS A 1 82 ? 8.174 -12.017 2.176 1.00 90.31 82 LYS A O 1
ATOM 723 N N . ARG A 1 83 ? 10.064 -10.797 2.333 1.00 91.12 83 ARG A N 1
ATOM 724 C CA . ARG A 1 83 ? 9.508 -9.793 3.251 1.00 91.12 83 ARG A CA 1
ATOM 725 C C . ARG A 1 83 ? 8.324 -9.059 2.619 1.00 91.12 83 ARG A C 1
ATOM 727 O O . ARG A 1 83 ? 7.321 -8.834 3.285 1.00 91.12 83 ARG A O 1
ATOM 734 N N . SER A 1 84 ? 8.404 -8.739 1.331 1.00 90.81 84 SER A N 1
ATOM 735 C CA . SER A 1 84 ? 7.323 -8.066 0.604 1.00 90.81 84 SER A CA 1
ATOM 736 C C . SER A 1 84 ? 6.068 -8.936 0.517 1.00 90.81 84 SER A C 1
ATOM 738 O O . SER A 1 84 ? 4.972 -8.429 0.735 1.00 90.81 84 SER A O 1
ATOM 740 N N . LYS A 1 85 ? 6.212 -10.257 0.336 1.00 91.81 85 LYS A N 1
ATOM 741 C CA . LYS A 1 85 ? 5.086 -11.210 0.417 1.00 91.81 85 LYS A CA 1
ATOM 742 C C . LYS A 1 85 ? 4.468 -11.307 1.815 1.00 91.81 85 LYS A C 1
ATOM 744 O O . LYS A 1 85 ? 3.277 -11.576 1.944 1.00 91.81 85 LYS A O 1
ATOM 749 N N . GLU A 1 86 ? 5.259 -11.145 2.874 1.00 94.06 86 GLU A N 1
ATOM 750 C CA . GLU A 1 86 ? 4.738 -11.091 4.249 1.00 94.06 86 GLU A CA 1
ATOM 751 C C . GLU A 1 86 ? 3.941 -9.799 4.474 1.00 94.06 86 GLU A C 1
ATOM 753 O O . GLU A 1 86 ? 2.820 -9.854 4.980 1.00 94.06 86 GLU A O 1
ATOM 758 N N . ILE A 1 87 ? 4.459 -8.663 3.996 1.00 94.44 87 ILE A N 1
ATOM 759 C CA . ILE A 1 87 ? 3.754 -7.376 4.033 1.00 94.44 87 ILE A CA 1
ATOM 760 C C . ILE A 1 87 ? 2.447 -7.442 3.232 1.00 94.44 87 ILE A C 1
ATOM 762 O O . ILE A 1 87 ? 1.424 -6.975 3.723 1.00 94.44 87 ILE A O 1
ATOM 766 N N . GLU A 1 88 ? 2.450 -8.051 2.045 1.00 95.12 88 GLU A N 1
ATOM 767 C CA . GLU A 1 88 ? 1.247 -8.252 1.227 1.00 95.12 88 GLU A CA 1
ATOM 768 C C . GLU A 1 88 ? 0.152 -8.993 2.002 1.00 95.12 88 GLU A C 1
ATOM 770 O O . GLU A 1 88 ? -0.982 -8.525 2.074 1.00 95.12 88 GLU A O 1
ATOM 775 N N . LYS A 1 89 ? 0.498 -10.112 2.653 1.00 96.12 89 LYS A N 1
ATOM 776 C CA . LYS A 1 89 ? -0.450 -10.883 3.475 1.00 96.12 89 LYS A CA 1
ATOM 777 C C . LYS A 1 89 ? -1.018 -10.063 4.624 1.00 96.12 89 LYS A C 1
ATOM 779 O O . LYS A 1 89 ? -2.212 -10.144 4.894 1.00 96.12 89 LYS A O 1
ATOM 784 N N . GLU A 1 90 ? -0.178 -9.286 5.302 1.00 96.25 90 GLU A N 1
ATOM 785 C CA . GLU A 1 90 ? -0.644 -8.397 6.365 1.00 96.25 90 GLU A CA 1
ATOM 786 C C . GLU A 1 90 ? -1.596 -7.325 5.825 1.00 96.25 90 GLU A C 1
ATOM 788 O O . GLU A 1 90 ? -2.648 -7.093 6.414 1.00 96.25 90 GLU A O 1
ATOM 793 N N . LEU A 1 91 ? -1.261 -6.693 4.697 1.00 97.06 91 LEU A N 1
ATOM 794 C CA . LEU A 1 91 ? -2.110 -5.694 4.045 1.00 97.06 91 LEU A CA 1
ATOM 795 C C . LEU A 1 91 ? -3.468 -6.275 3.641 1.00 97.06 91 LEU A C 1
ATOM 797 O O . LEU A 1 91 ? -4.489 -5.633 3.882 1.00 97.06 91 LEU A O 1
ATOM 801 N N . LEU A 1 92 ? -3.496 -7.493 3.096 1.00 96.88 92 LEU A N 1
ATOM 802 C CA . LEU A 1 92 ? -4.740 -8.203 2.792 1.00 96.88 92 LEU A CA 1
ATOM 803 C C . LEU A 1 92 ? -5.564 -8.469 4.062 1.00 96.88 92 LEU A C 1
ATOM 805 O O . LEU A 1 92 ? -6.769 -8.232 4.059 1.00 96.88 92 LEU A O 1
ATOM 809 N N . ASP A 1 93 ? -4.929 -8.852 5.176 1.00 95.94 93 ASP A N 1
ATOM 810 C CA . ASP A 1 93 ? -5.625 -9.055 6.457 1.00 95.94 93 ASP A CA 1
ATOM 811 C C . ASP A 1 93 ? -6.261 -7.768 7.014 1.00 95.94 93 ASP A C 1
ATOM 813 O O . ASP A 1 93 ? -7.350 -7.810 7.605 1.00 95.94 93 ASP A O 1
ATOM 817 N N . TYR A 1 94 ? -5.593 -6.625 6.828 1.00 96.31 94 TYR A N 1
ATOM 818 C CA . TYR A 1 94 ? -6.146 -5.310 7.159 1.00 96.31 94 TYR A CA 1
ATOM 819 C C . TYR A 1 94 ? -7.317 -4.950 6.238 1.00 96.31 94 TYR A C 1
ATOM 821 O O . TYR A 1 94 ? -8.354 -4.524 6.737 1.00 96.31 94 TYR A O 1
ATOM 829 N N . ILE A 1 95 ? -7.196 -5.165 4.921 1.00 96.19 95 ILE A N 1
ATOM 830 C CA . ILE A 1 95 ? -8.279 -4.912 3.952 1.00 96.19 95 ILE A CA 1
ATOM 831 C C . ILE A 1 95 ? -9.515 -5.751 4.290 1.00 96.19 95 ILE A C 1
ATOM 833 O O . ILE A 1 95 ? -10.624 -5.222 4.346 1.00 96.19 95 ILE A O 1
ATOM 837 N N . ASP A 1 96 ? -9.334 -7.042 4.566 1.00 94.88 96 ASP A N 1
ATOM 838 C CA . ASP A 1 96 ? -10.434 -7.970 4.845 1.00 94.88 96 ASP A CA 1
ATOM 839 C C . ASP A 1 96 ? -11.213 -7.621 6.114 1.00 94.88 96 ASP A C 1
ATOM 841 O O . ASP A 1 96 ? -12.372 -8.009 6.262 1.00 94.88 96 ASP A O 1
ATOM 845 N N . LYS A 1 97 ? -10.599 -6.885 7.044 1.00 93.81 97 LYS A N 1
ATOM 846 C CA . LYS A 1 97 ? -11.251 -6.468 8.292 1.00 93.81 97 LYS A CA 1
ATOM 847 C C . LYS A 1 97 ? -11.295 -4.948 8.455 1.00 93.81 97 LYS A C 1
ATOM 849 O O . LYS A 1 97 ? -11.457 -4.466 9.579 1.00 93.81 97 LYS A O 1
ATOM 854 N N . LEU A 1 98 ? -11.189 -4.223 7.341 1.00 93.25 98 LEU A N 1
ATOM 855 C CA . LEU A 1 98 ? -11.107 -2.767 7.282 1.00 93.25 98 LEU A CA 1
ATOM 856 C C . LEU A 1 98 ? -12.262 -2.103 8.036 1.00 93.25 98 LEU A C 1
ATOM 858 O O . LEU A 1 98 ? -12.037 -1.217 8.852 1.00 93.25 98 LEU A O 1
ATOM 862 N N . GLU A 1 99 ? -13.492 -2.571 7.819 1.00 91.94 99 GLU A N 1
ATOM 863 C CA . GLU A 1 99 ? -14.691 -2.016 8.458 1.00 91.94 99 GLU A CA 1
ATOM 864 C C . GLU A 1 99 ? -14.629 -2.092 9.989 1.00 91.94 99 GLU A C 1
ATOM 866 O O . GLU A 1 99 ? -14.953 -1.127 10.680 1.00 91.94 99 GLU A O 1
ATOM 871 N N . ILE A 1 100 ? -14.179 -3.230 10.528 1.00 92.38 100 ILE A N 1
ATOM 872 C CA . ILE A 1 100 ? -14.082 -3.452 11.976 1.00 92.38 100 ILE A CA 1
ATOM 873 C C . ILE A 1 100 ? -12.941 -2.621 12.566 1.00 92.38 100 ILE A C 1
ATOM 875 O O . ILE A 1 100 ? -13.119 -2.000 13.614 1.00 92.38 100 ILE A O 1
ATOM 879 N N . ASP A 1 101 ? -11.786 -2.593 11.901 1.00 94.44 101 ASP A N 1
ATOM 880 C CA . ASP A 1 101 ? -10.633 -1.809 12.351 1.00 94.44 101 ASP A CA 1
ATOM 881 C C . ASP A 1 101 ? -10.948 -0.308 12.358 1.00 94.44 101 ASP A C 1
ATOM 883 O O . ASP A 1 101 ? -10.572 0.408 13.290 1.00 94.44 101 ASP A O 1
ATOM 887 N N . LEU A 1 102 ? -11.686 0.171 11.358 1.00 91.50 102 LEU A N 1
ATOM 888 C CA . LEU A 1 102 ? -12.127 1.557 11.290 1.00 91.50 102 LEU A CA 1
ATOM 889 C C . LEU A 1 102 ? -13.176 1.878 12.339 1.00 91.50 102 LEU A C 1
ATOM 891 O O . LEU A 1 102 ? -13.009 2.851 13.063 1.00 91.50 102 LEU A O 1
ATOM 895 N N . LEU A 1 103 ? -14.200 1.037 12.506 1.00 91.81 103 LEU A N 1
ATOM 896 C CA . LEU A 1 103 ? -15.182 1.219 13.575 1.00 91.81 103 LEU A CA 1
ATOM 897 C C . LEU A 1 103 ? -14.494 1.315 14.943 1.00 91.81 103 LEU A C 1
ATOM 899 O O . LEU A 1 103 ? -14.795 2.207 15.740 1.00 91.81 103 LEU A O 1
ATOM 903 N N . ALA A 1 104 ? -13.549 0.408 15.200 1.00 92.06 104 ALA A N 1
ATOM 904 C CA . ALA A 1 104 ? -12.788 0.393 16.435 1.00 92.06 104 ALA A CA 1
ATOM 905 C C . ALA A 1 104 ? -11.953 1.670 16.577 1.00 92.06 104 ALA A C 1
ATOM 907 O O . ALA A 1 104 ? -12.052 2.341 17.597 1.00 92.06 104 ALA A O 1
ATOM 908 N N . THR A 1 105 ? -11.166 2.048 15.570 1.00 93.94 105 THR A N 1
ATOM 909 C CA . THR A 1 105 ? -10.292 3.231 15.647 1.00 93.94 105 THR A CA 1
ATOM 910 C C . THR A 1 105 ? -11.065 4.544 15.718 1.00 93.94 105 THR A C 1
ATOM 912 O O . THR A 1 105 ? -10.676 5.405 16.506 1.00 93.94 105 THR A O 1
ATOM 915 N N . THR A 1 106 ? -12.192 4.680 15.014 1.00 92.25 106 THR A N 1
ATOM 916 C CA . THR A 1 106 ? -13.094 5.839 15.111 1.00 92.25 106 THR A CA 1
ATOM 917 C C . THR A 1 106 ? -13.640 6.014 16.523 1.00 92.25 106 THR A C 1
ATOM 919 O O . THR A 1 106 ? -13.694 7.137 17.020 1.00 92.25 106 THR A O 1
ATOM 922 N N . PHE A 1 107 ? -13.972 4.926 17.227 1.00 89.75 107 PHE A N 1
ATOM 923 C CA . PHE A 1 107 ? -14.427 5.012 18.620 1.00 89.75 107 PHE A CA 1
ATOM 924 C C . PHE A 1 107 ? -13.391 5.678 19.547 1.00 89.75 107 PHE A C 1
ATOM 926 O O . PHE A 1 107 ? -13.758 6.291 20.548 1.00 89.75 107 PHE A O 1
ATOM 933 N N . PHE A 1 108 ? -12.102 5.596 19.201 1.00 88.25 108 PHE A N 1
ATOM 934 C CA . PHE A 1 108 ? -11.002 6.218 19.944 1.00 88.25 108 PHE A CA 1
ATOM 935 C C . PHE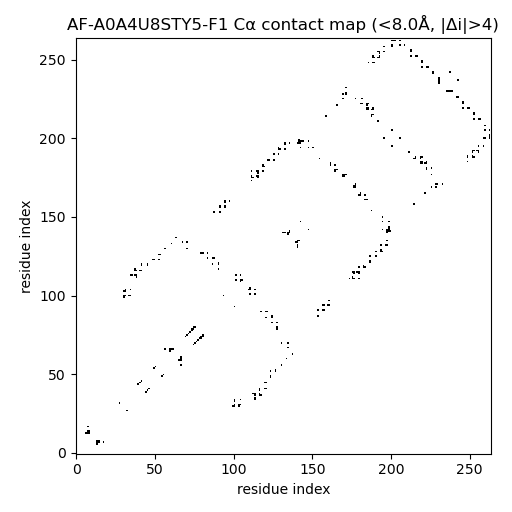 A 1 108 ? -10.423 7.472 19.266 1.00 88.25 108 PHE A C 1
ATOM 937 O O . PHE A 1 108 ? -9.444 8.018 19.773 1.00 88.25 108 PHE A O 1
ATOM 944 N N . GLY A 1 109 ? -10.995 7.940 18.149 1.00 91.06 109 GLY A N 1
ATOM 945 C CA . GLY A 1 109 ? -10.480 9.086 17.386 1.00 91.06 109 GLY A CA 1
ATOM 946 C C . GLY A 1 109 ? -9.106 8.839 16.748 1.00 91.06 109 GLY A C 1
ATOM 947 O O . GLY A 1 109 ? -8.268 9.742 16.693 1.00 91.06 109 GLY A O 1
ATOM 948 N N . LEU A 1 110 ? -8.824 7.593 16.354 1.00 94.31 110 LEU A N 1
ATOM 949 C CA . LEU A 1 110 ? -7.546 7.149 15.781 1.00 94.31 110 LEU A CA 1
ATOM 950 C C . LEU A 1 110 ? -7.634 6.809 14.287 1.00 94.31 110 LEU A C 1
ATOM 952 O O . LEU A 1 110 ? -6.636 6.384 13.704 1.00 94.31 110 LEU A O 1
ATOM 956 N N . GLU A 1 111 ? -8.791 6.980 13.658 1.00 94.06 111 GLU A N 1
ATOM 957 C CA . GLU A 1 111 ? -9.062 6.539 12.289 1.00 94.06 111 GLU A CA 1
ATOM 958 C C . GLU A 1 111 ? -8.117 7.178 11.263 1.00 94.06 111 GLU A C 1
ATOM 960 O O . GLU A 1 111 ? -7.571 6.484 10.411 1.00 94.06 111 GLU A O 1
ATOM 965 N N . ASP A 1 112 ? -7.807 8.469 11.404 1.00 94.69 112 ASP A N 1
ATOM 966 C CA . ASP A 1 112 ? -6.888 9.169 10.497 1.00 94.69 112 ASP A CA 1
ATOM 967 C C . ASP A 1 112 ? -5.459 8.635 10.593 1.00 94.69 112 ASP A C 1
ATOM 969 O O . ASP A 1 112 ? -4.738 8.553 9.599 1.00 94.69 112 ASP A O 1
ATOM 973 N N . LEU A 1 113 ? -5.036 8.287 11.810 1.00 95.31 113 LEU A N 1
ATOM 974 C CA . LEU A 1 113 ? -3.729 7.685 12.056 1.00 95.31 113 LEU A CA 1
ATOM 975 C C . LEU A 1 113 ? -3.670 6.266 11.499 1.00 95.31 113 LEU A C 1
ATOM 977 O O . LEU A 1 113 ? -2.653 5.897 10.922 1.00 95.31 113 LEU A O 1
ATOM 981 N N . TYR A 1 114 ? -4.748 5.496 11.647 1.00 96.62 114 TYR A N 1
ATOM 982 C CA . TYR A 1 114 ? -4.855 4.156 11.083 1.00 96.62 114 TYR A CA 1
ATOM 983 C C . TYR A 1 114 ? -4.797 4.179 9.552 1.00 96.62 114 TYR A C 1
ATOM 985 O O . TYR A 1 114 ? -3.987 3.461 8.968 1.00 96.62 114 TYR A O 1
ATOM 993 N N . LEU A 1 115 ? -5.587 5.043 8.906 1.00 96.56 115 LEU A N 1
ATOM 994 C CA . LEU A 1 115 ? -5.594 5.189 7.448 1.00 96.56 115 LEU A CA 1
ATOM 995 C C . LEU A 1 115 ? -4.219 5.605 6.920 1.00 96.56 115 LEU A C 1
ATOM 997 O O . LEU A 1 115 ? -3.731 5.021 5.953 1.00 96.56 115 LEU A O 1
ATOM 1001 N N . LEU A 1 116 ? -3.571 6.571 7.580 1.00 95.56 116 LEU A N 1
ATOM 1002 C CA . LEU A 1 116 ? -2.226 7.005 7.212 1.00 95.56 116 LEU A CA 1
ATOM 1003 C C . LEU A 1 116 ? -1.198 5.875 7.385 1.00 95.56 116 LEU A C 1
ATOM 1005 O O . LEU A 1 116 ? -0.394 5.632 6.490 1.00 95.56 116 LEU A O 1
ATOM 1009 N N . ALA A 1 117 ? -1.258 5.146 8.501 1.00 97.19 117 ALA A N 1
ATOM 1010 C CA . ALA A 1 117 ? -0.376 4.013 8.762 1.00 97.19 117 ALA A CA 1
ATOM 1011 C C . ALA A 1 117 ? -0.552 2.890 7.726 1.00 97.19 117 ALA A C 1
ATOM 1013 O O . ALA A 1 117 ? 0.437 2.318 7.261 1.00 97.19 117 ALA A O 1
ATOM 1014 N N . PHE A 1 118 ? -1.794 2.612 7.324 1.00 97.62 118 PHE A N 1
ATOM 1015 C CA . PHE A 1 118 ? -2.101 1.638 6.282 1.00 97.62 118 PHE A CA 1
ATOM 1016 C C . PHE A 1 118 ? -1.476 2.032 4.944 1.00 97.62 118 PHE A C 1
ATOM 1018 O O . PHE A 1 118 ? -0.707 1.249 4.383 1.00 97.62 118 PHE A O 1
ATOM 1025 N N . VAL A 1 119 ? -1.717 3.254 4.453 1.00 96.56 119 VAL A N 1
ATOM 1026 C CA . VAL A 1 119 ? -1.140 3.676 3.163 1.00 96.56 119 VAL A CA 1
ATOM 1027 C C . VAL A 1 119 ? 0.383 3.746 3.209 1.00 96.56 119 VAL A C 1
ATOM 1029 O O . VAL A 1 119 ? 1.034 3.387 2.235 1.00 96.56 119 VAL A O 1
ATOM 1032 N N . SER A 1 120 ? 0.981 4.113 4.345 1.00 95.31 120 SER A N 1
ATOM 1033 C CA . SER A 1 120 ? 2.436 4.068 4.518 1.00 95.31 120 SER A CA 1
ATOM 1034 C C . SER A 1 120 ? 2.989 2.649 4.411 1.00 95.31 120 SER A C 1
ATOM 1036 O O . SER A 1 120 ? 4.059 2.451 3.839 1.00 95.31 120 SER A O 1
ATOM 1038 N N . LYS A 1 121 ? 2.257 1.643 4.894 1.00 96.00 121 LYS A N 1
ATOM 1039 C CA . LYS A 1 121 ? 2.647 0.239 4.729 1.00 96.00 121 LYS A CA 1
ATOM 1040 C C . LYS A 1 121 ? 2.507 -0.240 3.286 1.00 96.00 121 LYS A C 1
ATOM 1042 O O . LYS A 1 121 ? 3.384 -0.950 2.798 1.00 96.00 121 LYS A O 1
ATOM 1047 N N . VAL A 1 122 ? 1.474 0.219 2.581 1.00 95.00 122 VAL A N 1
ATOM 1048 C CA . VAL A 1 122 ? 1.325 -0.002 1.133 1.00 95.00 122 VAL A CA 1
ATOM 1049 C C . VAL A 1 122 ? 2.476 0.625 0.343 1.00 95.00 122 VAL A C 1
ATOM 1051 O O . VAL A 1 122 ? 2.990 -0.001 -0.581 1.00 95.00 122 VAL A O 1
ATOM 1054 N N . MET A 1 123 ? 2.955 1.807 0.736 1.00 90.81 123 MET A N 1
ATOM 1055 C CA . MET A 1 123 ? 4.133 2.417 0.110 1.00 90.81 123 MET A CA 1
ATOM 1056 C C . MET A 1 123 ? 5.385 1.545 0.273 1.00 90.81 123 MET A C 1
ATOM 1058 O O . MET A 1 123 ? 6.083 1.316 -0.712 1.00 90.81 123 MET A O 1
ATOM 1062 N N . ILE A 1 124 ? 5.629 0.982 1.465 1.00 91.38 124 ILE A N 1
ATOM 1063 C CA . ILE A 1 124 ? 6.747 0.042 1.679 1.00 91.38 124 ILE A CA 1
ATOM 1064 C C . ILE A 1 124 ? 6.611 -1.194 0.786 1.00 91.38 124 ILE A C 1
ATOM 1066 O O . ILE A 1 124 ? 7.595 -1.605 0.177 1.00 91.38 124 ILE A O 1
ATOM 1070 N N . TYR A 1 125 ? 5.407 -1.759 0.670 1.00 91.56 125 TYR A N 1
ATOM 1071 C CA . TYR A 1 125 ? 5.148 -2.867 -0.252 1.00 91.56 125 TYR A CA 1
ATOM 1072 C C . TYR A 1 125 ? 5.459 -2.486 -1.708 1.00 91.56 125 TYR A C 1
ATOM 1074 O O . TYR A 1 125 ? 6.116 -3.243 -2.417 1.00 91.56 125 TYR A O 1
ATOM 1082 N N . SER A 1 126 ? 5.064 -1.283 -2.138 1.00 89.06 126 SER A N 1
ATOM 1083 C CA . SER A 1 126 ? 5.293 -0.808 -3.510 1.00 89.06 126 SER A CA 1
ATOM 1084 C C . SER A 1 126 ? 6.774 -0.673 -3.878 1.00 89.06 126 SER A C 1
ATOM 1086 O O . SER A 1 126 ? 7.121 -0.792 -5.052 1.00 89.06 126 SER A O 1
ATOM 1088 N N . ASN A 1 127 ? 7.658 -0.481 -2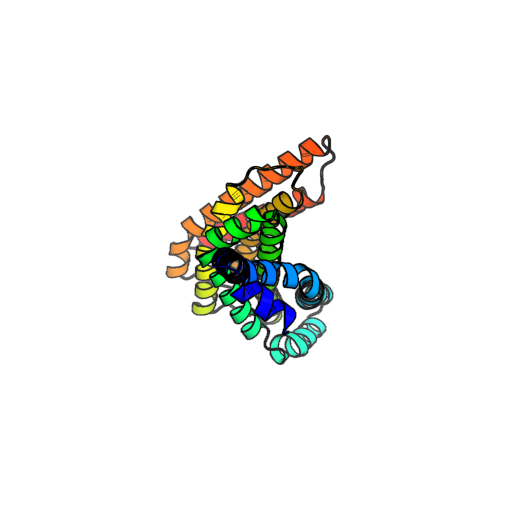.893 1.00 87.56 127 ASN A N 1
ATOM 1089 C CA . ASN A 1 127 ? 9.091 -0.336 -3.148 1.00 87.56 127 ASN A CA 1
ATOM 1090 C C . ASN A 1 127 ? 9.704 -1.622 -3.716 1.00 87.56 127 ASN A C 1
ATOM 1092 O O . ASN A 1 127 ? 10.657 -1.543 -4.482 1.00 87.56 127 ASN A O 1
ATOM 1096 N N . ASP A 1 128 ? 9.137 -2.797 -3.430 1.00 87.81 128 ASP A N 1
ATOM 1097 C CA . ASP A 1 128 ? 9.549 -4.057 -4.062 1.00 87.81 128 ASP A CA 1
ATOM 1098 C C . ASP A 1 128 ? 9.509 -3.980 -5.597 1.00 87.81 128 ASP A C 1
ATOM 1100 O O . ASP A 1 128 ? 10.453 -4.382 -6.281 1.00 87.81 128 ASP A O 1
ATOM 1104 N N . LEU A 1 129 ? 8.432 -3.405 -6.140 1.00 87.19 129 LEU A N 1
ATOM 1105 C CA . LEU A 1 129 ? 8.282 -3.182 -7.574 1.00 87.19 129 LEU A CA 1
ATOM 1106 C C . LEU A 1 129 ? 9.263 -2.131 -8.102 1.00 87.19 129 LEU A C 1
ATOM 1108 O O . LEU A 1 129 ? 9.782 -2.298 -9.203 1.00 87.19 129 LEU A O 1
ATOM 1112 N N . GLU A 1 130 ? 9.566 -1.084 -7.331 1.00 88.06 130 GLU A N 1
ATOM 1113 C CA . GLU A 1 130 ? 10.572 -0.089 -7.729 1.00 88.06 130 GLU A CA 1
ATOM 1114 C C . GLU A 1 130 ? 11.978 -0.682 -7.824 1.00 88.06 130 GLU A C 1
ATOM 1116 O O . GLU A 1 130 ? 12.697 -0.412 -8.786 1.00 88.06 130 GLU A O 1
ATOM 1121 N N . TRP A 1 131 ? 12.366 -1.525 -6.865 1.00 87.81 131 TRP A N 1
ATOM 1122 C CA . TRP A 1 131 ? 13.645 -2.234 -6.903 1.00 87.81 131 TRP A CA 1
ATOM 1123 C C . TRP A 1 131 ? 13.744 -3.147 -8.125 1.00 87.81 131 TRP A C 1
ATOM 1125 O O . TRP A 1 131 ? 14.767 -3.151 -8.812 1.00 87.81 131 TRP A O 1
ATOM 1135 N N . LYS A 1 132 ? 12.666 -3.872 -8.437 1.00 87.69 132 LYS A N 1
ATOM 1136 C CA . LYS A 1 132 ? 12.575 -4.715 -9.638 1.00 87.69 132 LYS A CA 1
ATOM 1137 C C . LYS A 1 132 ? 12.624 -3.905 -10.930 1.00 87.69 132 LYS A C 1
ATOM 1139 O O . LYS A 1 132 ? 13.276 -4.334 -11.878 1.00 87.69 132 LYS A O 1
ATOM 1144 N N . LEU A 1 133 ? 11.989 -2.733 -10.966 1.00 87.50 133 LEU A N 1
ATOM 1145 C CA . LEU A 1 133 ? 12.051 -1.822 -12.109 1.00 87.50 133 LEU A CA 1
ATOM 1146 C C . LEU A 1 133 ? 13.468 -1.298 -12.328 1.00 87.50 133 LEU A C 1
ATOM 1148 O O . LEU A 1 133 ? 13.978 -1.364 -13.443 1.00 87.50 133 LEU A O 1
ATOM 1152 N N . ALA A 1 134 ? 14.124 -0.825 -11.270 1.00 88.06 134 ALA A N 1
ATOM 1153 C CA . ALA A 1 134 ? 15.508 -0.375 -11.349 1.00 88.06 134 ALA A CA 1
ATOM 1154 C C . ALA A 1 134 ? 16.431 -1.507 -11.823 1.00 88.06 134 ALA A C 1
ATOM 1156 O O . ALA A 1 134 ? 17.248 -1.310 -12.719 1.00 88.06 134 ALA A O 1
ATOM 1157 N N . TYR A 1 135 ? 16.237 -2.724 -11.306 1.00 88.75 135 TYR A N 1
ATOM 1158 C CA . TYR A 1 135 ? 16.977 -3.896 -11.766 1.00 88.75 135 TYR A CA 1
ATOM 1159 C C . TYR A 1 135 ? 16.711 -4.211 -13.243 1.00 88.75 135 TYR A C 1
ATOM 1161 O O . TYR A 1 135 ? 17.641 -4.534 -13.983 1.00 88.75 135 TYR A O 1
ATOM 1169 N N . ALA A 1 136 ? 15.470 -4.056 -13.711 1.00 86.56 136 ALA A N 1
ATOM 1170 C CA . ALA A 1 136 ? 15.121 -4.249 -15.113 1.00 86.56 136 ALA A CA 1
ATOM 1171 C C . ALA A 1 136 ? 15.801 -3.266 -16.058 1.00 86.56 136 ALA A C 1
ATOM 1173 O O . ALA A 1 136 ? 16.239 -3.685 -17.129 1.00 86.56 136 ALA A O 1
ATOM 1174 N N . ILE A 1 137 ? 15.949 -2.006 -15.650 1.00 85.06 137 ILE A N 1
ATOM 1175 C CA . ILE A 1 137 ? 16.650 -0.987 -16.441 1.00 85.06 137 ILE A CA 1
ATOM 1176 C C . ILE A 1 137 ? 18.100 -1.413 -16.714 1.00 85.06 137 ILE A C 1
ATOM 1178 O O . ILE A 1 137 ? 18.586 -1.231 -17.827 1.00 85.06 137 ILE A O 1
ATOM 1182 N N . PHE A 1 138 ? 18.774 -2.032 -15.741 1.00 87.12 138 PHE A N 1
ATOM 1183 C CA . PHE A 1 138 ? 20.172 -2.448 -15.891 1.00 87.12 138 PHE A CA 1
ATOM 1184 C C . PHE 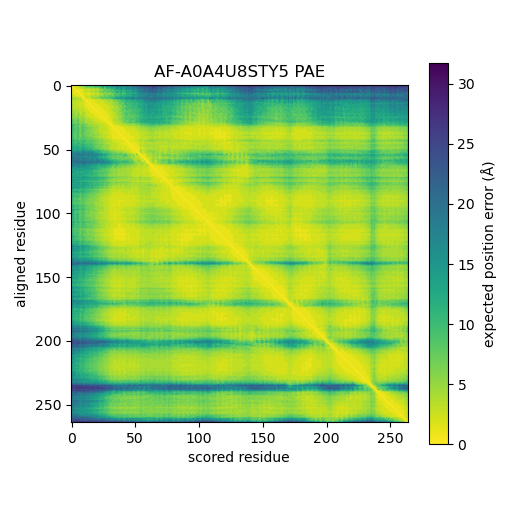A 1 138 ? 20.350 -3.855 -16.476 1.00 87.12 138 PHE A C 1
ATOM 1186 O O . PHE A 1 138 ? 21.300 -4.103 -17.215 1.00 87.12 138 PHE A O 1
ATOM 1193 N N . LYS A 1 139 ? 19.463 -4.802 -16.148 1.00 85.88 139 LYS A N 1
ATOM 1194 C CA . LYS A 1 139 ? 19.637 -6.236 -16.459 1.00 85.88 139 LYS A CA 1
ATOM 1195 C C . LYS A 1 139 ? 18.541 -6.845 -17.332 1.00 85.88 139 LYS A C 1
ATOM 1197 O O . LYS A 1 139 ? 18.514 -8.060 -17.495 1.00 85.88 139 LYS A O 1
ATOM 1202 N N . SER A 1 140 ? 17.673 -6.028 -17.935 1.00 77.62 140 SER A N 1
ATOM 1203 C CA . SER A 1 140 ? 16.581 -6.484 -18.817 1.00 77.62 140 SER A CA 1
ATOM 1204 C C . SER A 1 140 ? 15.650 -7.513 -18.152 1.00 77.62 140 SER A C 1
ATOM 1206 O O . SER A 1 140 ? 15.233 -8.495 -18.762 1.00 77.62 140 SER A O 1
ATOM 1208 N N . TYR A 1 141 ? 15.345 -7.302 -16.872 1.00 83.75 141 TYR A N 1
ATOM 1209 C CA . TYR A 1 141 ? 14.401 -8.116 -16.105 1.00 83.75 141 TYR A CA 1
ATOM 1210 C C . TYR A 1 141 ? 12.946 -7.880 -16.544 1.00 83.75 141 TYR A C 1
ATOM 1212 O O . TYR A 1 141 ? 12.548 -6.760 -16.863 1.00 83.75 141 TYR A O 1
ATOM 1220 N N . ARG A 1 142 ? 12.140 -8.947 -16.511 1.00 85.31 142 ARG A N 1
ATOM 1221 C CA . ARG A 1 142 ? 10.692 -8.929 -16.749 1.00 85.31 142 ARG A CA 1
ATOM 1222 C C . ARG A 1 142 ? 9.968 -9.682 -15.637 1.00 85.31 142 ARG A C 1
ATOM 1224 O O . ARG A 1 142 ? 10.479 -10.685 -15.133 1.00 85.31 142 ARG A O 1
ATOM 1231 N N . LEU A 1 143 ? 8.774 -9.218 -15.274 1.00 86.06 143 LEU A N 1
ATOM 1232 C CA . LEU A 1 143 ? 7.879 -9.956 -14.388 1.00 86.06 143 LEU A CA 1
ATOM 1233 C C . LEU A 1 143 ? 7.387 -11.216 -15.098 1.00 86.06 143 LEU A C 1
ATOM 1235 O O . LEU A 1 143 ? 6.993 -11.184 -16.264 1.00 86.06 143 LEU A O 1
ATOM 1239 N N . SER A 1 144 ? 7.363 -12.333 -14.375 1.00 84.69 144 SER A N 1
ATOM 1240 C CA . SER A 1 144 ? 6.638 -13.507 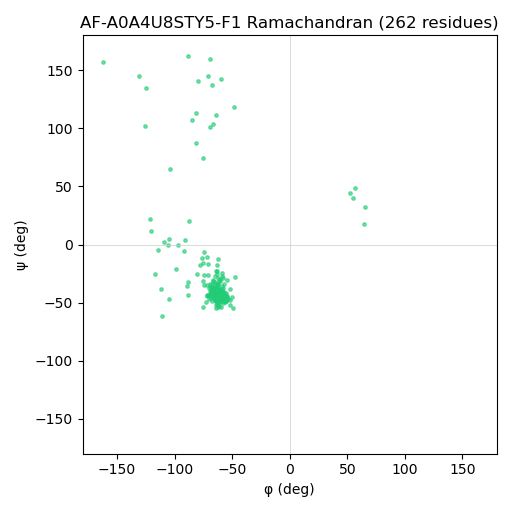-14.849 1.00 84.69 144 SER A CA 1
ATOM 1241 C C . SER A 1 144 ? 5.128 -13.251 -14.817 1.00 84.69 144 SER A C 1
ATOM 1243 O O . SER A 1 144 ? 4.632 -12.416 -14.054 1.00 84.69 144 SER A O 1
ATOM 1245 N N . LYS A 1 145 ? 4.376 -14.038 -15.593 1.00 82.50 145 LYS A N 1
ATOM 1246 C CA . LYS A 1 145 ? 2.906 -14.026 -15.574 1.00 82.50 145 LYS A CA 1
ATOM 1247 C C . LYS A 1 145 ? 2.344 -14.152 -14.153 1.00 82.50 145 LYS A C 1
ATOM 1249 O O . LYS A 1 145 ? 1.454 -13.401 -13.770 1.00 82.50 145 LYS A O 1
ATOM 1254 N N . GLU A 1 146 ? 2.888 -15.078 -13.366 1.00 85.31 146 GLU A N 1
ATOM 1255 C CA . GLU A 1 146 ? 2.466 -15.314 -11.980 1.00 85.31 146 GLU A CA 1
ATOM 1256 C C . GLU A 1 146 ? 2.751 -14.112 -11.075 1.00 85.31 146 GLU A C 1
ATOM 1258 O O . GLU A 1 146 ? 1.925 -13.762 -10.234 1.00 85.31 146 GLU A O 1
ATOM 1263 N N . GLN A 1 147 ? 3.900 -13.452 -11.258 1.00 85.69 147 GLN A N 1
ATOM 1264 C CA . GLN A 1 147 ? 4.249 -12.264 -10.482 1.00 85.69 147 GLN A CA 1
ATOM 1265 C C . GLN A 1 147 ? 3.292 -11.113 -10.786 1.00 85.69 147 GLN A C 1
ATOM 1267 O O . GLN A 1 147 ? 2.747 -10.520 -9.857 1.00 85.69 147 GLN A O 1
ATOM 1272 N N . PHE A 1 148 ? 3.036 -10.835 -12.067 1.00 84.81 148 PHE A N 1
ATOM 1273 C CA . PHE A 1 148 ? 2.066 -9.813 -12.460 1.00 84.81 148 PHE A CA 1
ATOM 1274 C C . PHE A 1 148 ? 0.666 -10.117 -11.913 1.00 84.81 148 PHE A C 1
ATOM 1276 O O . PHE A 1 148 ? 0.020 -9.232 -11.356 1.00 84.81 148 PHE A O 1
ATOM 1283 N N . GLN A 1 149 ? 0.215 -11.373 -12.011 1.00 85.31 149 GLN A N 1
ATOM 1284 C CA . GLN A 1 149 ? -1.090 -11.781 -11.490 1.00 85.31 149 GLN A CA 1
ATOM 1285 C C . GLN A 1 149 ? -1.206 -11.539 -9.980 1.00 85.31 149 GLN A C 1
ATOM 1287 O O . GLN A 1 149 ? -2.213 -10.994 -9.538 1.00 85.31 149 GLN A O 1
ATOM 1292 N N . SER A 1 150 ? -0.173 -11.875 -9.200 1.00 87.25 150 SER A N 1
ATOM 1293 C CA . SER A 1 150 ? -0.147 -11.620 -7.751 1.00 87.25 150 SER A CA 1
ATOM 1294 C C . SER A 1 150 ? -0.327 -10.132 -7.438 1.00 87.25 150 SER A C 1
ATOM 1296 O O . SER A 1 150 ? -1.154 -9.763 -6.607 1.00 87.25 150 SER A O 1
ATOM 1298 N N . TYR A 1 151 ? 0.395 -9.262 -8.152 1.00 88.31 151 TYR A N 1
ATOM 1299 C CA . TYR A 1 151 ? 0.269 -7.812 -8.001 1.00 88.31 151 TYR A CA 1
ATOM 1300 C C . TYR A 1 151 ? -1.125 -7.304 -8.382 1.00 88.31 151 TYR A C 1
ATOM 1302 O O . TYR A 1 151 ? -1.692 -6.462 -7.684 1.00 88.31 151 TYR A O 1
ATOM 1310 N N . TYR A 1 152 ? -1.707 -7.831 -9.457 1.00 87.38 152 TYR A N 1
ATOM 1311 C CA . TYR A 1 152 ? -3.060 -7.470 -9.870 1.00 87.38 152 TYR A CA 1
ATOM 1312 C C . TYR A 1 152 ? -4.135 -7.971 -8.888 1.00 87.38 152 TYR A C 1
ATOM 1314 O O . TYR A 1 152 ? -5.109 -7.270 -8.614 1.00 87.38 152 TYR A O 1
ATOM 1322 N N . ASP A 1 153 ? -3.963 -9.153 -8.297 1.00 90.19 153 ASP A N 1
ATOM 1323 C CA . ASP A 1 153 ? -4.875 -9.681 -7.277 1.00 90.19 153 ASP A CA 1
ATOM 1324 C C . ASP A 1 153 ? -4.820 -8.862 -5.981 1.00 90.19 153 ASP A C 1
ATOM 1326 O O . ASP A 1 153 ? -5.867 -8.550 -5.392 1.00 90.19 15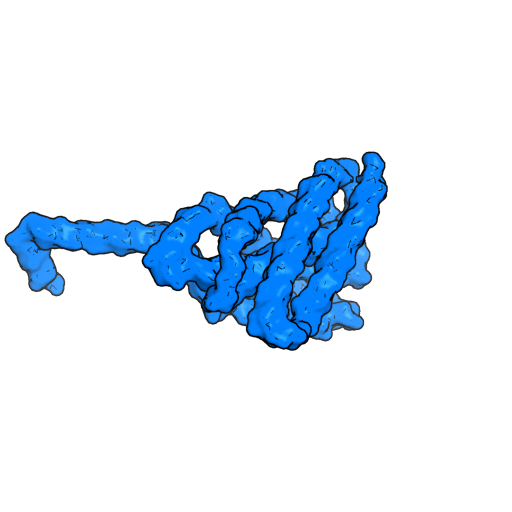3 ASP A O 1
ATOM 1330 N N . PHE A 1 154 ? -3.622 -8.427 -5.580 1.00 92.62 154 PHE A N 1
ATOM 1331 C CA . PHE A 1 154 ? -3.472 -7.441 -4.515 1.00 92.62 154 PHE A CA 1
ATOM 1332 C C . PHE A 1 154 ? -4.198 -6.140 -4.867 1.00 92.62 154 PHE A C 1
ATOM 1334 O O . PHE A 1 154 ? -4.990 -5.640 -4.069 1.00 92.62 154 PHE A O 1
ATOM 1341 N N . PHE A 1 155 ? -3.986 -5.615 -6.075 1.00 91.00 155 PHE A N 1
ATOM 1342 C CA . PHE A 1 155 ? -4.617 -4.384 -6.543 1.00 91.00 155 PHE A CA 1
ATOM 1343 C C . PHE A 1 155 ? -6.155 -4.451 -6.513 1.00 91.00 155 PHE A C 1
ATOM 1345 O O . PHE A 1 155 ? -6.803 -3.539 -5.994 1.00 91.00 155 PHE A O 1
ATOM 1352 N N . LYS A 1 156 ? -6.755 -5.560 -6.961 1.00 90.38 156 LYS A N 1
ATOM 1353 C CA . LYS A 1 156 ? -8.209 -5.787 -6.856 1.00 90.38 156 LYS A CA 1
ATOM 1354 C C . LYS A 1 156 ? -8.698 -5.753 -5.410 1.00 90.38 156 LYS A C 1
ATOM 1356 O O . LYS A 1 156 ? -9.755 -5.193 -5.123 1.00 90.38 156 LYS A O 1
ATOM 1361 N N . SER A 1 157 ? -7.928 -6.326 -4.489 1.00 93.38 157 SER A N 1
ATOM 1362 C CA . SER A 1 157 ? -8.251 -6.285 -3.060 1.00 93.38 157 SER A CA 1
ATOM 1363 C C . SER A 1 157 ? -8.123 -4.864 -2.507 1.00 93.38 157 SER A C 1
ATOM 1365 O O . SER A 1 157 ? -9.013 -4.387 -1.801 1.00 93.38 157 SER A O 1
ATOM 1367 N N . TYR A 1 158 ? -7.068 -4.150 -2.899 1.00 94.75 158 TYR A N 1
ATOM 1368 C CA . TYR A 1 158 ? -6.813 -2.759 -2.535 1.00 94.75 158 TYR A CA 1
ATOM 1369 C C . TYR A 1 158 ? -7.921 -1.806 -3.003 1.00 94.75 158 TYR A C 1
ATOM 1371 O O . TYR A 1 158 ? -8.243 -0.847 -2.303 1.00 94.75 158 TYR A O 1
ATOM 1379 N N . ASN A 1 159 ? -8.579 -2.095 -4.129 1.00 91.81 159 ASN A N 1
ATOM 1380 C CA . ASN A 1 159 ? -9.696 -1.290 -4.625 1.00 91.81 159 ASN A CA 1
ATOM 1381 C C . ASN A 1 159 ? -10.854 -1.173 -3.607 1.00 91.81 159 ASN A C 1
ATOM 1383 O O . ASN A 1 159 ? -11.525 -0.145 -3.548 1.00 91.81 159 ASN A O 1
ATOM 1387 N N . LYS A 1 160 ? -11.051 -2.172 -2.730 1.00 90.06 160 LYS A N 1
ATOM 1388 C CA . LYS A 1 160 ? -12.018 -2.076 -1.616 1.00 90.06 160 LYS A CA 1
ATOM 1389 C C . LYS A 1 160 ? -11.650 -0.958 -0.638 1.00 90.06 160 LYS A C 1
ATOM 1391 O O . LYS A 1 160 ? -12.507 -0.174 -0.235 1.00 90.06 160 LYS A O 1
ATOM 1396 N N . PHE A 1 161 ? -10.371 -0.878 -0.272 1.00 93.81 161 PHE A N 1
ATOM 1397 C CA . PHE A 1 161 ? -9.849 0.185 0.583 1.00 93.81 161 PHE A CA 1
ATOM 1398 C C . PHE A 1 161 ? -9.965 1.549 -0.102 1.00 93.81 161 PHE A C 1
ATOM 1400 O O . PHE A 1 161 ? -10.407 2.515 0.518 1.00 93.81 161 PHE A O 1
ATOM 1407 N N . LEU A 1 162 ? -9.624 1.613 -1.390 1.00 94.19 162 LEU A N 1
ATOM 1408 C CA . LEU A 1 162 ? -9.709 2.832 -2.185 1.00 94.19 162 LEU A CA 1
ATOM 1409 C C . LEU A 1 162 ? -11.140 3.382 -2.241 1.00 94.19 162 LEU A C 1
ATOM 1411 O O . LEU A 1 162 ? -11.349 4.566 -1.987 1.00 94.19 162 LEU A O 1
ATOM 1415 N N . PHE A 1 163 ? -12.122 2.517 -2.515 1.00 91.50 163 PHE A N 1
ATOM 1416 C CA . PHE A 1 163 ? -13.540 2.878 -2.513 1.00 91.50 163 PHE A CA 1
ATOM 1417 C C . PHE A 1 163 ? -13.961 3.496 -1.177 1.00 91.50 163 PHE A C 1
ATOM 1419 O O . PHE A 1 163 ? -14.597 4.549 -1.157 1.00 91.50 163 PHE A O 1
ATOM 1426 N N . PHE A 1 164 ? -13.562 2.875 -0.063 1.00 90.56 164 PHE A N 1
ATOM 1427 C CA . PHE A 1 164 ? -13.867 3.386 1.269 1.00 90.56 164 PHE A CA 1
ATOM 1428 C C . PHE A 1 164 ? -13.243 4.767 1.511 1.00 90.56 164 PHE A C 1
ATOM 1430 O O . PHE A 1 164 ? -13.939 5.714 1.871 1.00 90.56 164 PHE A O 1
ATOM 1437 N N . VAL A 1 165 ? -11.931 4.893 1.301 1.00 92.06 165 VAL A N 1
ATOM 1438 C CA . VAL A 1 165 ? -11.176 6.114 1.612 1.00 92.06 165 VAL A CA 1
ATOM 1439 C C . VAL A 1 165 ? -11.597 7.286 0.728 1.00 92.06 165 VAL A C 1
ATOM 1441 O O . VAL A 1 165 ? -11.698 8.413 1.215 1.00 92.06 165 VAL A O 1
ATOM 1444 N N . ASN A 1 166 ? -11.904 7.032 -0.544 1.00 91.81 166 ASN A N 1
ATOM 1445 C CA . ASN A 1 166 ? -12.403 8.057 -1.460 1.00 91.81 166 ASN A CA 1
ATOM 1446 C C . ASN A 1 166 ? -13.836 8.494 -1.121 1.00 91.81 166 ASN A C 1
ATOM 1448 O O . ASN A 1 166 ? -14.187 9.641 -1.374 1.00 91.81 166 ASN A O 1
ATOM 1452 N N . GLY A 1 167 ? -14.633 7.627 -0.487 1.00 90.88 167 GLY A N 1
ATOM 1453 C CA . GLY A 1 167 ? -15.968 7.964 0.011 1.00 90.88 167 GLY A CA 1
ATOM 1454 C C . GLY A 1 167 ? -15.986 8.885 1.238 1.00 90.88 167 GLY A C 1
ATOM 1455 O O . GLY A 1 167 ? -17.054 9.367 1.607 1.00 90.88 167 GLY A O 1
ATOM 1456 N N . LEU A 1 168 ? -14.839 9.134 1.879 1.00 90.12 168 LEU A N 1
ATOM 1457 C CA . LEU A 1 168 ? -14.734 10.067 3.000 1.00 90.12 168 LEU A CA 1
ATOM 1458 C C . LEU A 1 168 ? -14.668 11.518 2.510 1.00 90.12 168 LEU A C 1
ATOM 1460 O O . LEU A 1 168 ? -13.964 11.824 1.542 1.00 90.12 168 LEU A O 1
ATOM 1464 N N . ASP A 1 169 ? -15.338 12.419 3.229 1.00 87.00 169 ASP A N 1
ATOM 1465 C CA . ASP A 1 169 ? -15.326 13.849 2.925 1.00 87.00 169 ASP A CA 1
ATOM 1466 C C . ASP A 1 169 ? -13.909 14.435 2.983 1.00 87.00 169 ASP A C 1
ATOM 1468 O O . ASP A 1 169 ? -13.096 14.110 3.856 1.00 87.00 169 ASP A O 1
ATOM 1472 N N . ASN A 1 170 ? -13.627 15.358 2.062 1.00 83.94 170 ASN A N 1
ATOM 1473 C CA . ASN A 1 170 ? -12.374 16.109 2.029 1.00 83.94 170 ASN A CA 1
ATOM 1474 C C . ASN A 1 170 ? -12.362 17.194 3.121 1.00 83.94 170 ASN A C 1
ATOM 1476 O O . ASN A 1 170 ? -12.507 18.382 2.840 1.00 83.94 170 ASN A O 1
ATOM 1480 N N . ASP A 1 171 ? -12.184 16.782 4.376 1.00 84.75 171 ASP A N 1
ATOM 1481 C CA . ASP A 1 171 ? -12.048 17.690 5.516 1.00 84.75 171 ASP A CA 1
ATOM 1482 C C . ASP A 1 171 ? -10.594 18.170 5.675 1.00 84.75 171 ASP A C 1
ATOM 1484 O O . ASP A 1 171 ? -9.706 17.442 6.124 1.00 84.75 171 ASP A O 1
ATOM 1488 N N . LEU A 1 172 ? -10.352 19.437 5.335 1.00 78.94 172 LEU A N 1
ATOM 1489 C CA . LEU A 1 172 ? -9.045 20.092 5.452 1.00 78.94 172 LEU A CA 1
ATOM 1490 C C . LEU A 1 172 ? -8.532 20.202 6.893 1.00 78.94 172 LEU A C 1
ATOM 1492 O O . LEU A 1 172 ? -7.319 20.306 7.101 1.00 78.94 172 LEU A O 1
ATOM 1496 N N . HIS A 1 173 ? -9.415 20.163 7.894 1.00 82.50 173 HIS A N 1
ATOM 1497 C CA . HIS A 1 173 ? -9.005 20.120 9.297 1.00 82.50 173 HIS A CA 1
ATOM 1498 C C . HIS A 1 173 ? -8.399 18.759 9.670 1.00 82.50 173 HIS A C 1
ATOM 1500 O O . HIS A 1 173 ? -7.647 18.660 10.643 1.00 82.50 173 HIS A O 1
ATOM 1506 N N . ARG A 1 174 ? -8.634 17.732 8.844 1.00 85.88 174 ARG A N 1
ATOM 1507 C CA . ARG A 1 174 ? -8.079 16.381 8.956 1.00 85.88 174 ARG A CA 1
ATOM 1508 C C . ARG A 1 174 ? -6.963 16.172 7.936 1.00 85.88 174 ARG A C 1
ATOM 1510 O O . ARG A 1 174 ? -7.035 15.334 7.041 1.00 85.88 174 ARG A O 1
ATOM 1517 N N . SER A 1 175 ? -5.866 16.910 8.090 1.00 86.25 175 SER A N 1
ATOM 1518 C CA . SER A 1 175 ? -4.714 16.844 7.169 1.00 86.25 175 SER A CA 1
ATOM 1519 C C . SER A 1 175 ? -4.146 15.428 6.967 1.00 86.25 175 SER A C 1
ATOM 1521 O O . SER A 1 175 ? -3.649 15.102 5.885 1.00 86.25 175 SER A O 1
ATOM 1523 N N . LYS A 1 176 ? -4.243 14.565 7.986 1.00 90.50 176 LYS A N 1
ATOM 1524 C CA . LYS A 1 176 ? -3.858 13.147 7.911 1.00 90.50 176 LYS A CA 1
ATOM 1525 C C . LYS A 1 176 ? -4.780 12.337 7.001 1.00 90.50 176 LYS A C 1
ATOM 1527 O O . LYS A 1 176 ? -4.267 11.543 6.220 1.00 90.50 176 LYS A O 1
ATOM 1532 N N . LEU A 1 177 ? -6.092 12.576 7.052 1.00 91.94 177 LEU A N 1
ATOM 1533 C CA . LEU A 1 177 ? -7.052 11.967 6.131 1.00 91.94 177 LEU A CA 1
ATOM 1534 C C . LEU A 1 177 ? -6.746 12.380 4.693 1.00 91.94 177 LEU A C 1
ATOM 1536 O O . LEU A 1 177 ? -6.577 11.517 3.840 1.00 91.94 177 LEU A O 1
ATOM 1540 N N . ILE A 1 178 ? -6.585 13.682 4.437 1.00 91.06 178 ILE A N 1
ATOM 1541 C CA . ILE A 1 178 ? -6.242 14.194 3.100 1.00 91.06 178 ILE A CA 1
ATOM 1542 C C . ILE A 1 178 ? -4.953 13.549 2.575 1.00 91.06 178 ILE A C 1
ATOM 1544 O O . ILE A 1 178 ? -4.895 13.113 1.427 1.00 91.06 178 ILE A O 1
ATOM 1548 N N . SER A 1 179 ? -3.935 13.431 3.432 1.00 91.06 179 SER A N 1
ATOM 1549 C CA . SER A 1 179 ? -2.682 12.756 3.079 1.00 91.06 179 SER A CA 1
ATOM 1550 C C . SER A 1 179 ? -2.911 11.276 2.768 1.00 91.06 179 SER A C 1
ATOM 1552 O O . SER A 1 179 ? -2.391 10.776 1.775 1.00 91.06 179 SER A O 1
ATOM 1554 N N . ALA A 1 180 ? -3.712 10.576 3.575 1.00 94.19 180 ALA A N 1
ATOM 1555 C CA . ALA A 1 180 ? -4.036 9.175 3.342 1.00 94.19 180 ALA A CA 1
ATOM 1556 C C . ALA A 1 180 ? -4.773 8.974 2.010 1.00 94.19 180 ALA A C 1
ATOM 1558 O O . ALA A 1 180 ? -4.354 8.135 1.215 1.00 94.19 180 ALA A O 1
ATOM 1559 N N . LYS A 1 181 ? -5.792 9.795 1.714 1.00 94.19 181 LYS A N 1
ATOM 1560 C CA . LYS A 1 181 ? -6.498 9.790 0.421 1.00 94.19 181 LYS A CA 1
ATOM 1561 C C . LYS A 1 181 ? -5.534 10.030 -0.741 1.00 94.19 181 LYS A C 1
ATOM 1563 O O . LYS A 1 181 ? -5.570 9.311 -1.738 1.00 94.19 181 LYS A O 1
ATOM 1568 N N . TRP A 1 182 ? -4.640 11.007 -0.603 1.00 92.81 182 TRP A N 1
ATOM 1569 C CA . TRP A 1 182 ? -3.648 11.318 -1.629 1.00 92.81 182 TRP A CA 1
ATOM 1570 C C . TRP A 1 182 ? -2.729 10.129 -1.922 1.00 92.81 182 TRP A C 1
ATOM 1572 O O . TRP A 1 182 ? -2.617 9.700 -3.069 1.00 92.81 182 TRP A O 1
ATOM 1582 N N . TYR A 1 183 ? -2.093 9.569 -0.889 1.00 93.31 183 TYR A N 1
ATOM 1583 C CA . TYR A 1 183 ? -1.172 8.443 -1.053 1.00 93.31 183 TYR A CA 1
ATOM 1584 C C . TYR A 1 183 ? -1.879 7.170 -1.515 1.00 93.31 183 TYR A C 1
ATOM 1586 O O . TYR A 1 183 ? -1.285 6.395 -2.262 1.00 93.31 183 TYR A O 1
ATOM 1594 N N . ALA A 1 184 ? -3.146 6.977 -1.137 1.00 95.25 184 ALA A N 1
ATOM 1595 C CA . ALA A 1 184 ? -3.922 5.836 -1.593 1.00 95.25 184 ALA A CA 1
ATOM 1596 C C . ALA A 1 184 ? -4.125 5.837 -3.115 1.00 95.25 184 ALA A C 1
ATOM 1598 O O . ALA A 1 184 ? -3.891 4.836 -3.790 1.00 95.25 184 ALA A O 1
ATOM 1599 N N . ASN A 1 185 ? -4.504 6.990 -3.667 1.00 94.56 185 ASN A N 1
ATOM 1600 C CA . ASN A 1 185 ? -4.691 7.143 -5.108 1.00 94.56 185 ASN A CA 1
ATOM 1601 C C . ASN A 1 185 ? -3.352 7.203 -5.861 1.00 94.56 185 ASN A C 1
ATOM 1603 O O . ASN A 1 185 ? -3.238 6.652 -6.955 1.00 94.56 185 ASN A O 1
ATOM 1607 N N . LEU A 1 186 ? -2.313 7.798 -5.265 1.00 90.69 186 LEU A N 1
ATOM 1608 C CA . LEU A 1 186 ? -0.970 7.803 -5.851 1.00 90.69 186 LEU A CA 1
ATOM 1609 C C . LEU A 1 186 ? -0.415 6.382 -6.008 1.00 90.69 186 LEU A C 1
ATOM 1611 O O . LEU A 1 186 ? 0.218 6.090 -7.022 1.00 90.69 186 LEU A O 1
ATOM 1615 N N . PHE A 1 187 ? -0.662 5.505 -5.029 1.00 91.62 187 PHE A N 1
ATOM 1616 C CA . PHE A 1 187 ? -0.247 4.107 -5.103 1.00 91.62 187 PHE A CA 1
ATOM 1617 C C . PHE A 1 187 ? -0.787 3.432 -6.363 1.00 91.62 187 PHE A C 1
ATOM 1619 O O . PHE A 1 187 ? 0.003 2.845 -7.088 1.00 91.62 187 PHE A O 1
ATOM 1626 N N . VAL A 1 188 ? -2.082 3.566 -6.667 1.00 91.56 188 VAL A N 1
ATOM 1627 C CA . VAL A 1 188 ? -2.707 2.982 -7.869 1.00 91.56 188 VAL A CA 1
ATOM 1628 C C . VAL A 1 188 ? -1.942 3.367 -9.133 1.00 91.56 188 VAL A C 1
ATOM 1630 O O . VAL A 1 188 ? -1.530 2.508 -9.911 1.00 91.56 188 VAL A O 1
ATOM 1633 N N . LEU A 1 189 ? -1.713 4.668 -9.311 1.00 87.19 189 LEU A N 1
ATOM 1634 C CA . LEU A 1 189 ? -1.108 5.209 -10.526 1.00 87.19 189 LEU A CA 1
ATOM 1635 C C . LEU A 1 189 ? 0.351 4.774 -10.675 1.00 87.19 189 LEU A C 1
ATOM 1637 O O . LEU A 1 189 ? 0.773 4.363 -11.755 1.00 87.19 189 LEU A O 1
ATOM 1641 N N . LYS A 1 190 ? 1.099 4.810 -9.570 1.00 83.31 190 LYS A N 1
ATOM 1642 C CA . LYS A 1 190 ? 2.500 4.391 -9.515 1.00 83.31 190 LYS A CA 1
ATOM 1643 C C . LYS A 1 190 ? 2.642 2.884 -9.733 1.00 83.31 190 LYS A C 1
ATOM 1645 O O . LYS A 1 190 ? 3.455 2.447 -10.540 1.00 83.31 190 LYS A O 1
ATOM 1650 N N . PHE A 1 191 ? 1.846 2.094 -9.022 1.00 83.56 191 PHE A N 1
ATOM 1651 C CA . PHE A 1 191 ? 1.909 0.637 -9.023 1.00 83.56 191 PHE A CA 1
ATOM 1652 C C . PHE A 1 191 ? 1.624 0.063 -10.406 1.00 83.56 191 PHE A C 1
ATOM 1654 O O . PHE A 1 191 ? 2.400 -0.753 -10.898 1.00 83.56 191 PHE A O 1
ATOM 1661 N N . ILE A 1 192 ? 0.556 0.529 -11.057 1.00 80.31 192 ILE A N 1
ATOM 1662 C CA . ILE A 1 192 ? 0.189 0.054 -12.393 1.00 80.31 192 ILE A CA 1
ATOM 1663 C C . ILE A 1 192 ? 1.248 0.454 -13.416 1.00 80.31 192 ILE A C 1
ATOM 1665 O O . ILE A 1 192 ? 1.673 -0.396 -14.194 1.00 80.31 192 ILE A O 1
ATOM 1669 N N . GLY A 1 193 ? 1.724 1.704 -13.382 1.00 77.69 193 GLY A N 1
ATOM 1670 C CA . GLY A 1 193 ? 2.783 2.155 -14.288 1.00 77.69 193 GLY A CA 1
ATOM 1671 C C . GLY A 1 193 ? 4.038 1.281 -14.191 1.00 77.69 193 GLY A C 1
ATOM 1672 O O . GLY A 1 193 ? 4.565 0.837 -15.209 1.00 77.69 193 GLY A O 1
ATOM 1673 N N . ILE A 1 194 ? 4.474 0.957 -12.969 1.00 79.81 194 ILE A N 1
ATOM 1674 C CA . ILE A 1 194 ? 5.644 0.096 -12.749 1.00 79.81 194 ILE A CA 1
ATOM 1675 C C . ILE A 1 194 ? 5.376 -1.351 -13.190 1.00 79.81 194 ILE A C 1
ATOM 1677 O O . ILE A 1 194 ? 6.210 -1.952 -13.866 1.00 79.81 194 ILE A O 1
ATOM 1681 N N . ALA A 1 195 ? 4.228 -1.922 -12.819 1.00 81.69 195 ALA A N 1
ATOM 1682 C CA . ALA A 1 195 ? 3.895 -3.305 -13.154 1.00 81.69 195 ALA A CA 1
ATOM 1683 C C . ALA A 1 195 ? 3.793 -3.518 -14.674 1.00 81.69 195 ALA A C 1
ATOM 1685 O O . ALA A 1 195 ? 4.297 -4.520 -15.186 1.00 81.69 195 ALA A O 1
ATOM 1686 N N . LEU A 1 196 ? 3.195 -2.566 -15.398 1.00 81.75 196 LEU A N 1
ATOM 1687 C CA . LEU A 1 196 ? 3.089 -2.609 -16.857 1.00 81.75 196 LEU A CA 1
ATOM 1688 C C . LEU A 1 196 ? 4.448 -2.462 -17.536 1.00 81.75 196 LEU A C 1
ATOM 1690 O O . LEU A 1 196 ? 4.766 -3.253 -18.417 1.00 81.75 196 LEU A O 1
ATOM 1694 N N . ALA A 1 197 ? 5.295 -1.536 -17.077 1.00 81.12 197 ALA A N 1
ATOM 1695 C CA . ALA A 1 197 ? 6.636 -1.352 -17.637 1.00 81.12 197 ALA A CA 1
ATOM 1696 C C . ALA A 1 197 ? 7.513 -2.618 -17.552 1.00 81.12 197 ALA A C 1
ATOM 1698 O O . ALA A 1 197 ? 8.450 -2.790 -18.338 1.00 81.12 197 ALA A O 1
ATOM 1699 N N . LEU A 1 198 ? 7.221 -3.511 -16.602 1.00 83.44 198 LEU A N 1
ATOM 1700 C CA . LEU A 1 198 ? 7.973 -4.741 -16.375 1.00 83.44 198 LEU A CA 1
ATOM 1701 C C . LEU A 1 198 ? 7.372 -5.985 -17.036 1.00 83.44 198 LEU A C 1
ATOM 1703 O O . LEU A 1 198 ? 7.953 -7.061 -16.897 1.00 83.44 198 LEU A O 1
ATOM 1707 N N . THR A 1 199 ? 6.248 -5.872 -17.736 1.00 80.75 199 THR A N 1
ATOM 1708 C CA . THR A 1 199 ? 5.487 -7.032 -18.209 1.00 80.75 199 THR A CA 1
ATOM 1709 C C . THR A 1 199 ? 5.283 -6.971 -19.714 1.00 80.75 199 THR A C 1
ATOM 1711 O O . THR A 1 199 ? 4.889 -5.939 -20.245 1.00 80.75 199 THR A O 1
ATOM 1714 N N . ASP A 1 200 ? 5.499 -8.093 -20.398 1.00 77.94 200 ASP A N 1
ATOM 1715 C CA . ASP A 1 200 ? 5.042 -8.246 -21.778 1.00 77.94 200 ASP A CA 1
ATOM 1716 C C . ASP A 1 200 ? 3.555 -8.626 -21.735 1.00 77.94 200 ASP A C 1
ATOM 1718 O O . ASP A 1 200 ? 3.203 -9.693 -21.226 1.00 77.94 200 ASP A O 1
ATOM 1722 N N . LEU A 1 201 ? 2.683 -7.733 -22.209 1.00 71.62 201 LEU A N 1
ATOM 1723 C CA . LEU A 1 201 ? 1.234 -7.906 -22.115 1.00 71.62 201 LEU A CA 1
ATOM 1724 C C . LEU A 1 201 ? 0.763 -9.126 -22.921 1.00 71.62 201 LEU A C 1
ATOM 1726 O O . LEU A 1 201 ? 0.789 -9.138 -24.150 1.00 71.62 201 LEU A O 1
ATOM 1730 N N . ALA A 1 202 ? 0.305 -10.156 -22.213 1.00 72.81 202 ALA A N 1
ATOM 1731 C CA . ALA A 1 202 ? -0.364 -11.317 -22.792 1.00 72.81 202 ALA A CA 1
ATOM 1732 C C . ALA A 1 202 ? -1.883 -11.089 -22.922 1.00 72.81 202 ALA A C 1
ATOM 1734 O O . ALA A 1 202 ? -2.464 -10.266 -22.215 1.00 72.81 202 ALA A O 1
ATOM 1735 N N . GLU A 1 203 ? -2.554 -11.889 -23.757 1.00 71.44 203 GLU A N 1
ATOM 1736 C CA . GLU A 1 203 ? -4.012 -11.828 -23.994 1.00 71.44 203 GLU A CA 1
ATOM 1737 C C . GLU A 1 203 ? -4.841 -11.869 -22.692 1.00 71.44 203 GLU A C 1
ATOM 1739 O O . GLU A 1 203 ? -5.807 -11.128 -22.520 1.00 71.44 203 GLU A O 1
ATOM 1744 N N . GLU A 1 204 ? -4.421 -12.667 -21.709 1.00 70.38 204 GLU A N 1
ATOM 1745 C CA . GLU A 1 204 ? -5.088 -12.723 -20.403 1.00 70.38 204 GLU A CA 1
ATOM 1746 C C . GLU A 1 204 ? -4.939 -11.425 -19.593 1.00 70.38 204 GLU A C 1
ATOM 1748 O O . GLU A 1 204 ? -5.867 -11.029 -18.894 1.00 70.38 204 GLU A O 1
ATOM 1753 N N . GLN A 1 205 ? -3.807 -10.725 -19.696 1.00 74.31 205 GLN A N 1
ATOM 1754 C CA . GLN A 1 205 ? -3.592 -9.443 -19.010 1.00 74.31 205 GLN A CA 1
ATOM 1755 C C . GLN A 1 205 ? -4.362 -8.317 -19.702 1.00 74.31 205 GLN A C 1
ATOM 1757 O O . GLN A 1 205 ? -4.875 -7.412 -19.049 1.00 74.31 205 GLN A O 1
ATOM 1762 N N . CYS A 1 206 ? -4.530 -8.422 -21.018 1.00 81.00 206 CYS A N 1
ATOM 1763 C CA . CYS A 1 206 ? -5.391 -7.541 -21.794 1.00 81.00 206 CYS A CA 1
ATOM 1764 C C . CYS A 1 206 ? -6.858 -7.591 -21.351 1.00 81.00 206 CYS A C 1
ATOM 1766 O O . CYS A 1 206 ? -7.540 -6.570 -21.400 1.00 81.00 206 CYS A O 1
ATOM 1768 N N . SER A 1 207 ? -7.333 -8.730 -20.833 1.00 83.38 207 SER A N 1
ATOM 1769 C CA . SER A 1 207 ? -8.691 -8.832 -20.275 1.00 83.38 207 SER A CA 1
ATOM 1770 C C . SER A 1 207 ? -8.929 -7.935 -19.049 1.00 83.38 207 SER A C 1
ATOM 1772 O O . SER A 1 207 ? -10.073 -7.640 -18.712 1.00 83.38 207 SER A O 1
ATOM 1774 N N . MET A 1 208 ? -7.857 -7.465 -18.400 1.00 84.81 208 MET A N 1
ATOM 1775 C CA . MET A 1 208 ? -7.900 -6.609 -17.207 1.00 84.81 208 MET A CA 1
ATOM 1776 C C . MET A 1 208 ? -7.886 -5.114 -17.551 1.00 84.81 208 MET A C 1
ATOM 1778 O O . MET A 1 208 ? -8.005 -4.279 -16.654 1.00 84.81 208 MET A O 1
ATOM 1782 N N . LYS A 1 209 ? -7.731 -4.766 -18.837 1.00 86.94 209 LYS A N 1
ATOM 1783 C CA . LYS A 1 209 ? -7.566 -3.394 -19.336 1.00 86.94 209 LYS A CA 1
ATOM 1784 C C . LYS A 1 209 ? -8.607 -2.429 -18.777 1.00 86.94 209 LYS A C 1
ATOM 1786 O O . LYS A 1 209 ? -8.241 -1.395 -18.227 1.00 86.94 209 LYS A O 1
ATOM 1791 N N . ASP A 1 210 ? -9.887 -2.752 -18.941 1.00 88.38 210 ASP A N 1
ATOM 1792 C CA . ASP A 1 210 ? -10.967 -1.820 -18.609 1.00 88.38 210 ASP A CA 1
ATOM 1793 C C . ASP A 1 210 ? -11.048 -1.566 -17.100 1.00 88.38 210 ASP A C 1
ATOM 1795 O O . ASP A 1 210 ? -11.222 -0.425 -16.681 1.00 88.38 210 ASP A O 1
ATOM 1799 N N . ASP A 1 211 ? -10.842 -2.607 -16.288 1.00 89.31 211 ASP A N 1
ATOM 1800 C CA . ASP A 1 211 ? -10.803 -2.508 -14.824 1.00 89.31 211 ASP A CA 1
ATOM 1801 C C . ASP A 1 211 ? -9.627 -1.636 -14.356 1.00 89.31 211 ASP A C 1
ATOM 1803 O O . ASP A 1 211 ? -9.799 -0.687 -13.590 1.00 89.31 211 ASP A O 1
ATOM 1807 N N . ILE A 1 212 ? -8.429 -1.898 -14.886 1.00 89.00 212 ILE A N 1
ATOM 1808 C CA . ILE A 1 212 ? -7.218 -1.143 -14.550 1.00 89.00 212 ILE A CA 1
ATOM 1809 C C . ILE A 1 212 ? -7.368 0.332 -14.952 1.00 89.00 212 ILE A C 1
ATOM 1811 O O . ILE A 1 212 ? -7.122 1.219 -14.131 1.00 89.00 212 ILE A O 1
ATOM 1815 N N . LEU A 1 213 ? -7.804 0.616 -16.184 1.00 89.69 213 LEU A N 1
ATOM 1816 C CA . LEU A 1 213 ? -7.944 1.988 -16.678 1.00 89.69 213 LEU A CA 1
ATOM 1817 C C . LEU A 1 213 ? -9.047 2.769 -15.953 1.00 89.69 213 LEU A C 1
ATOM 1819 O O . LEU A 1 213 ? -8.840 3.945 -15.647 1.00 89.69 213 LEU A O 1
ATOM 1823 N N . ASP A 1 214 ? -10.185 2.143 -15.643 1.00 91.50 214 ASP A N 1
ATOM 1824 C CA . ASP A 1 214 ? -11.264 2.784 -14.882 1.00 91.50 214 ASP A CA 1
ATOM 1825 C C . ASP A 1 214 ? -10.794 3.185 -13.478 1.00 91.50 214 ASP A C 1
ATOM 1827 O O . ASP A 1 214 ? -10.990 4.329 -13.053 1.00 91.50 214 ASP A O 1
ATOM 1831 N N . ILE A 1 215 ? -10.102 2.285 -12.773 1.00 91.25 215 ILE A N 1
ATOM 1832 C CA . ILE A 1 215 ? -9.596 2.578 -11.429 1.00 91.25 215 ILE A CA 1
ATOM 1833 C C . ILE A 1 215 ? -8.510 3.661 -11.478 1.00 91.25 215 ILE A C 1
ATOM 1835 O O . ILE A 1 215 ? -8.553 4.590 -10.670 1.00 91.25 215 ILE A O 1
ATOM 1839 N N . MET A 1 216 ? -7.583 3.620 -12.444 1.00 91.38 216 MET A N 1
ATOM 1840 C CA . MET A 1 216 ? -6.591 4.694 -12.610 1.00 91.38 216 MET A CA 1
ATOM 1841 C C . MET A 1 216 ? -7.252 6.045 -12.874 1.00 91.38 216 MET A C 1
ATOM 1843 O O . MET A 1 216 ? -6.880 7.042 -12.255 1.00 91.38 216 MET A O 1
ATOM 1847 N N . GLN A 1 217 ? -8.247 6.092 -13.761 1.00 92.06 217 GLN A N 1
ATOM 1848 C CA . GLN A 1 217 ? -8.957 7.329 -14.073 1.00 92.06 217 GLN A CA 1
ATOM 1849 C C . GLN A 1 217 ? -9.673 7.882 -12.836 1.00 92.06 217 GLN A C 1
ATOM 1851 O O . GLN A 1 217 ? -9.599 9.085 -12.568 1.00 92.06 217 GLN A O 1
ATOM 1856 N N . LYS A 1 218 ? -10.333 7.019 -12.055 1.00 93.00 218 LYS A N 1
ATOM 1857 C CA . LYS A 1 218 ? -10.954 7.398 -10.777 1.00 93.00 218 LYS A CA 1
ATOM 1858 C C . LYS A 1 218 ? -9.922 7.936 -9.792 1.00 93.00 218 LYS A C 1
ATOM 1860 O O . LYS A 1 218 ? -10.152 8.993 -9.208 1.00 93.00 218 LYS A O 1
ATOM 1865 N N . SER A 1 219 ? -8.776 7.270 -9.655 1.00 93.56 219 SER A N 1
ATOM 1866 C CA . SER A 1 219 ? -7.706 7.721 -8.764 1.00 93.56 219 SER A CA 1
ATOM 1867 C C . SER A 1 219 ? -7.113 9.062 -9.168 1.00 93.56 219 SER A C 1
ATOM 1869 O O . SER A 1 219 ? -6.918 9.928 -8.315 1.00 93.56 219 SER A O 1
ATOM 1871 N N . TYR A 1 220 ? -6.880 9.270 -10.462 1.00 92.75 220 TYR A N 1
ATOM 1872 C CA . TYR A 1 220 ? -6.423 10.555 -10.981 1.00 92.75 220 TYR A CA 1
ATOM 1873 C C . TYR A 1 220 ? -7.424 11.677 -10.673 1.00 92.75 220 TYR A C 1
ATOM 1875 O O . TYR A 1 220 ? -7.037 12.729 -10.159 1.00 92.75 220 TYR A O 1
ATOM 1883 N N . ASN A 1 221 ? -8.713 11.438 -10.931 1.00 92.94 221 ASN A N 1
ATOM 1884 C CA . ASN A 1 221 ? -9.767 12.416 -10.667 1.00 92.94 221 ASN A CA 1
ATOM 1885 C C . ASN A 1 221 ? -9.837 12.778 -9.178 1.00 92.94 221 ASN A C 1
ATOM 1887 O O . ASN A 1 221 ? -9.964 13.954 -8.842 1.00 92.94 221 ASN A O 1
ATOM 1891 N N . GLU A 1 222 ? -9.712 11.795 -8.286 1.00 93.38 222 GLU A N 1
ATOM 1892 C CA . GLU A 1 222 ? -9.738 12.048 -6.845 1.00 93.38 222 GLU A CA 1
ATOM 1893 C C . GLU A 1 222 ? -8.526 12.864 -6.383 1.00 93.38 222 GLU A C 1
ATOM 1895 O O . GLU A 1 222 ? -8.668 13.829 -5.631 1.00 93.38 222 GLU A O 1
ATOM 1900 N N . MET A 1 223 ? -7.329 12.554 -6.889 1.00 92.19 223 MET A N 1
ATOM 1901 C CA . MET A 1 223 ? -6.143 13.376 -6.626 1.00 92.19 223 MET A CA 1
ATOM 1902 C C . MET A 1 223 ? -6.334 14.809 -7.130 1.00 92.19 223 MET A C 1
ATOM 1904 O O . MET A 1 223 ? -5.969 15.761 -6.440 1.00 92.19 223 MET A O 1
ATOM 1908 N N . GLN A 1 224 ? -6.946 14.994 -8.300 1.00 91.38 224 GLN A N 1
ATOM 1909 C CA . GLN A 1 224 ? -7.240 16.327 -8.819 1.00 91.38 224 GLN A CA 1
ATOM 1910 C C . GLN A 1 224 ? -8.203 17.094 -7.900 1.00 91.38 224 GLN A C 1
ATOM 1912 O O . GLN A 1 224 ? -7.963 18.268 -7.611 1.00 91.38 224 GLN A O 1
ATOM 1917 N N . GLN A 1 225 ? -9.250 16.438 -7.390 1.00 91.38 225 GLN A N 1
ATOM 1918 C CA . GLN A 1 225 ? -10.173 17.043 -6.426 1.00 91.38 225 GLN A CA 1
ATOM 1919 C C . GLN A 1 225 ? -9.459 17.455 -5.135 1.00 91.38 225 GLN A C 1
ATOM 1921 O O . GLN A 1 225 ? -9.617 18.591 -4.687 1.00 91.38 225 GLN A O 1
ATOM 1926 N N . ILE A 1 226 ? -8.618 16.579 -4.578 1.00 90.06 226 ILE A N 1
ATOM 1927 C CA . ILE A 1 226 ? -7.815 16.885 -3.386 1.00 90.06 226 ILE A CA 1
ATOM 1928 C C . ILE A 1 226 ? -6.908 18.096 -3.641 1.00 90.06 226 ILE A C 1
ATOM 1930 O O . ILE A 1 226 ? -6.858 19.013 -2.820 1.00 90.06 226 ILE A O 1
ATOM 1934 N N . ASN A 1 227 ? -6.222 18.138 -4.787 1.00 88.56 227 ASN A N 1
ATOM 1935 C CA . ASN A 1 227 ? -5.356 19.260 -5.146 1.00 88.56 227 ASN A CA 1
ATOM 1936 C C . ASN A 1 227 ? -6.129 20.584 -5.245 1.00 88.56 227 ASN A C 1
ATOM 1938 O O . ASN A 1 227 ? -5.643 21.611 -4.766 1.00 88.56 227 ASN A O 1
ATOM 1942 N N . ASN A 1 228 ? -7.334 20.565 -5.822 1.00 87.38 228 ASN A N 1
ATOM 1943 C CA . ASN A 1 228 ? -8.189 21.749 -5.910 1.00 87.38 228 ASN A CA 1
ATOM 1944 C C . ASN A 1 228 ? -8.570 22.253 -4.512 1.00 87.38 228 ASN A C 1
ATOM 1946 O O . ASN A 1 228 ? -8.328 23.417 -4.200 1.00 87.38 228 ASN A O 1
ATOM 1950 N N . VAL A 1 229 ? -9.050 21.358 -3.641 1.00 86.75 229 VAL A N 1
ATOM 1951 C CA . VAL A 1 229 ? -9.429 21.678 -2.253 1.00 86.75 229 VAL A CA 1
ATOM 1952 C C . VAL A 1 229 ? -8.250 22.279 -1.476 1.00 86.75 229 VAL A C 1
ATOM 1954 O O . VAL A 1 229 ? -8.386 23.308 -0.812 1.00 86.75 229 VAL A O 1
ATOM 1957 N N . VAL A 1 230 ? -7.057 21.688 -1.592 1.00 85.56 230 VAL A N 1
ATOM 1958 C CA . VAL A 1 230 ? -5.841 22.193 -0.932 1.00 85.56 230 VAL A CA 1
ATOM 1959 C C . VAL A 1 230 ? -5.391 23.541 -1.510 1.00 85.56 230 VAL A C 1
ATOM 1961 O O . VAL A 1 230 ? -4.921 24.408 -0.768 1.00 85.56 230 VAL A O 1
ATOM 1964 N N . THR A 1 231 ? -5.521 23.744 -2.820 1.00 83.06 231 THR A N 1
ATOM 1965 C CA . THR A 1 231 ? -5.128 24.995 -3.488 1.00 83.06 231 THR A CA 1
ATOM 1966 C C . THR A 1 231 ? -6.055 26.151 -3.111 1.00 83.06 231 THR A C 1
ATOM 1968 O O . THR A 1 231 ? -5.571 27.244 -2.792 1.00 83.06 231 THR A O 1
ATOM 1971 N N . GLU A 1 232 ? -7.368 25.910 -3.078 1.00 83.00 232 GLU A N 1
ATOM 1972 C CA . GLU A 1 232 ? -8.373 26.882 -2.631 1.00 83.00 232 GLU A CA 1
ATOM 1973 C C . GLU A 1 232 ? -8.126 27.302 -1.177 1.00 83.00 232 GLU A C 1
ATOM 1975 O O . GLU A 1 232 ? -8.054 28.497 -0.871 1.00 83.00 232 GLU A O 1
ATOM 1980 N N . ALA A 1 233 ? -7.883 26.331 -0.290 1.00 82.25 233 ALA A N 1
ATOM 1981 C CA . ALA A 1 233 ? -7.569 26.580 1.117 1.00 82.25 233 ALA A CA 1
ATOM 1982 C C . ALA A 1 233 ? -6.319 27.454 1.306 1.00 82.25 233 ALA A C 1
ATOM 1984 O O . ALA A 1 233 ? -6.263 28.307 2.195 1.00 82.25 233 ALA A O 1
ATOM 1985 N N . ASN A 1 234 ? -5.322 27.284 0.435 1.00 79.38 234 ASN A N 1
ATOM 1986 C CA . ASN A 1 234 ? -4.066 28.029 0.461 1.00 79.38 234 ASN A CA 1
ATOM 1987 C C . ASN A 1 234 ? -4.114 29.354 -0.324 1.00 79.38 234 ASN A C 1
ATOM 1989 O O . ASN A 1 234 ? -3.064 29.908 -0.669 1.00 79.38 234 ASN A O 1
ATOM 1993 N N . LYS A 1 235 ? -5.314 29.900 -0.576 1.00 77.75 235 LYS A N 1
ATOM 1994 C CA . LYS A 1 235 ? -5.539 31.181 -1.274 1.00 77.75 235 LYS A CA 1
ATOM 1995 C C . LYS A 1 235 ? -4.820 31.253 -2.627 1.00 77.75 235 LYS A C 1
ATOM 1997 O O . LYS A 1 235 ? -4.190 32.265 -2.935 1.00 77.75 235 LYS A O 1
ATOM 2002 N N . ASN A 1 236 ? -4.880 30.185 -3.421 1.00 60.97 236 ASN A N 1
ATOM 2003 C CA . ASN A 1 236 ? -4.263 30.098 -4.751 1.00 60.97 236 ASN A CA 1
ATOM 2004 C C . ASN A 1 236 ? -2.727 30.184 -4.770 1.00 60.97 236 ASN A C 1
ATOM 2006 O O . ASN A 1 236 ? -2.135 30.400 -5.831 1.00 60.97 236 ASN A O 1
ATOM 2010 N N . LYS A 1 237 ? -2.041 29.974 -3.637 1.00 59.31 237 LYS A N 1
ATOM 2011 C CA . LYS A 1 237 ? -0.627 29.592 -3.701 1.00 59.31 237 LYS A CA 1
ATOM 2012 C C . LYS A 1 237 ? -0.572 28.176 -4.255 1.00 59.31 237 LYS A C 1
ATOM 2014 O O . LYS A 1 237 ? -0.840 27.226 -3.524 1.00 59.31 237 LYS A O 1
ATOM 2019 N N . LYS A 1 238 ? -0.256 28.058 -5.548 1.00 54.28 238 LYS A N 1
ATOM 2020 C CA . LYS A 1 238 ? -0.008 26.768 -6.194 1.00 54.28 238 LYS A CA 1
ATOM 2021 C C . LYS A 1 238 ? 0.948 25.960 -5.330 1.00 54.28 238 LYS A C 1
ATOM 2023 O O . LYS A 1 238 ? 2.082 26.378 -5.085 1.00 54.28 238 LYS A O 1
ATOM 2028 N N . VAL A 1 239 ? 0.480 24.811 -4.860 1.00 64.25 239 VAL A N 1
ATOM 2029 C CA . VAL A 1 239 ? 1.341 23.852 -4.183 1.00 64.25 239 VAL A CA 1
ATOM 2030 C C . VAL A 1 239 ? 2.045 23.068 -5.285 1.00 64.25 239 VAL A C 1
ATOM 2032 O O . VAL A 1 239 ? 1.565 22.035 -5.739 1.00 64.25 239 VAL A O 1
ATOM 2035 N N . ASP A 1 240 ? 3.176 23.609 -5.737 1.00 71.19 240 ASP A N 1
ATOM 2036 C CA . ASP A 1 240 ? 3.997 23.123 -6.860 1.00 71.19 240 ASP A CA 1
ATOM 2037 C C . ASP A 1 240 ? 4.274 21.603 -6.806 1.00 71.19 240 ASP A C 1
ATOM 2039 O O . ASP A 1 240 ? 4.405 20.937 -7.829 1.00 71.19 240 ASP A O 1
ATOM 2043 N N . PHE A 1 241 ? 4.295 21.022 -5.604 1.00 75.56 241 PHE A N 1
ATOM 2044 C CA . PHE A 1 241 ? 4.415 19.580 -5.403 1.00 75.56 241 PHE A CA 1
ATOM 2045 C C . PHE A 1 241 ? 3.230 18.775 -5.966 1.00 75.56 241 PHE A C 1
ATOM 2047 O O . PHE A 1 241 ? 3.449 17.832 -6.724 1.00 75.56 241 PHE A O 1
ATOM 2054 N N . PHE A 1 242 ? 1.987 19.130 -5.622 1.00 79.38 242 PHE A N 1
ATOM 2055 C CA . PHE A 1 242 ? 0.808 18.361 -6.032 1.00 79.38 242 PHE A CA 1
ATOM 2056 C C . PHE A 1 242 ? 0.587 18.435 -7.548 1.00 79.38 242 PHE A C 1
ATOM 2058 O O . PHE A 1 242 ? 0.291 17.416 -8.167 1.00 79.38 242 PHE A O 1
ATOM 2065 N N . GLU A 1 243 ? 0.816 19.601 -8.165 1.00 79.94 243 GLU A N 1
ATOM 2066 C CA . GLU A 1 243 ? 0.735 19.755 -9.626 1.00 79.94 243 GLU A CA 1
ATOM 2067 C C . GLU A 1 243 ? 1.778 18.899 -10.357 1.00 79.94 243 GLU A C 1
ATOM 2069 O O . GLU A 1 243 ? 1.443 18.224 -11.331 1.00 79.94 243 GLU A O 1
ATOM 2074 N N . LYS A 1 244 ? 3.026 18.860 -9.870 1.00 84.75 244 LYS A N 1
ATOM 2075 C CA . LYS A 1 244 ? 4.066 17.995 -10.453 1.00 84.75 244 LYS A CA 1
ATOM 2076 C C . LYS A 1 244 ? 3.686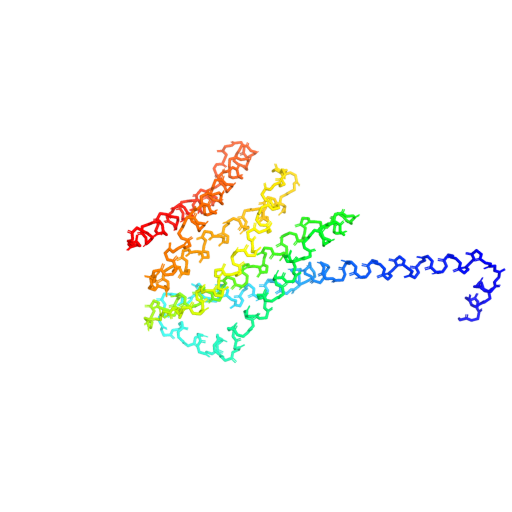 16.524 -10.369 1.00 84.75 244 LYS A C 1
ATOM 2078 O O . LYS A 1 244 ? 3.794 15.813 -11.365 1.00 84.75 244 LYS A O 1
ATOM 2083 N N . VAL A 1 245 ? 3.222 16.074 -9.203 1.00 85.06 245 VAL A N 1
ATOM 2084 C CA . VAL A 1 245 ? 2.802 14.680 -9.011 1.00 85.06 245 VAL A CA 1
ATOM 2085 C C . VAL A 1 245 ? 1.601 14.341 -9.898 1.00 85.06 245 VAL A C 1
ATOM 2087 O O . VAL A 1 245 ? 1.598 13.266 -10.487 1.00 85.06 245 VAL A O 1
ATOM 2090 N N . LEU A 1 246 ? 0.635 15.252 -10.072 1.00 85.31 246 LEU A N 1
ATOM 2091 C CA . LEU A 1 246 ? -0.476 15.069 -11.018 1.00 85.31 246 LEU A CA 1
ATOM 2092 C C . LEU A 1 246 ? 0.001 14.937 -12.467 1.00 85.31 246 LEU A C 1
ATOM 2094 O O . LEU A 1 246 ? -0.543 14.120 -13.205 1.00 85.31 246 LEU A O 1
ATOM 2098 N N . GLY A 1 247 ? 1.021 15.698 -12.869 1.00 85.56 247 GLY A N 1
ATOM 2099 C CA . GLY A 1 247 ? 1.635 15.564 -14.192 1.00 85.56 247 GLY A CA 1
ATOM 2100 C C . GLY A 1 247 ? 2.231 14.172 -14.417 1.00 85.56 247 GLY A C 1
ATOM 2101 O O . GLY A 1 247 ? 1.943 13.539 -15.431 1.00 85.56 247 GLY A O 1
ATOM 2102 N N . PHE A 1 248 ? 2.9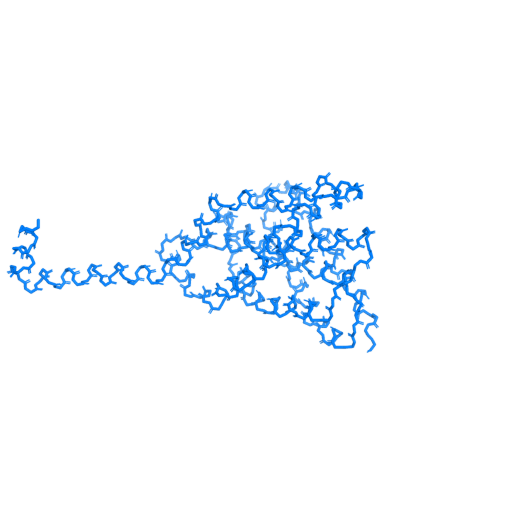94 13.656 -13.446 1.00 83.19 248 PHE A N 1
ATOM 2103 C CA . PHE A 1 248 ? 3.520 12.285 -13.499 1.00 83.19 248 PHE A CA 1
ATOM 2104 C C . PHE A 1 248 ? 2.404 11.239 -13.523 1.00 83.19 248 PHE A C 1
ATOM 2106 O O . PHE A 1 248 ? 2.419 10.341 -14.355 1.00 83.19 248 PHE A O 1
ATOM 2113 N N . ALA A 1 249 ? 1.408 11.392 -12.653 1.00 84.88 249 ALA A N 1
ATOM 2114 C CA . ALA A 1 249 ? 0.231 10.533 -12.582 1.00 84.88 249 ALA A CA 1
ATOM 2115 C C . ALA A 1 249 ? -0.526 10.457 -13.919 1.00 84.88 249 ALA A C 1
ATOM 2117 O O . ALA A 1 249 ? -0.909 9.372 -14.358 1.00 84.88 249 ALA A O 1
ATOM 2118 N N . GLN A 1 250 ? -0.711 11.600 -14.584 1.00 85.69 250 GLN A N 1
ATOM 2119 C CA . GLN A 1 250 ? -1.346 11.665 -15.897 1.00 85.69 250 GLN A CA 1
ATOM 2120 C C . GLN A 1 250 ? -0.511 10.955 -16.965 1.00 85.69 250 GLN A C 1
ATOM 2122 O O . GLN A 1 250 ? -1.069 10.248 -17.802 1.00 85.69 250 GLN A O 1
ATOM 2127 N N . HIS A 1 251 ? 0.812 11.125 -16.932 1.00 86.31 251 HIS A N 1
ATOM 2128 C CA . HIS A 1 251 ? 1.706 10.425 -17.848 1.00 86.31 251 HIS A CA 1
ATOM 2129 C C . HIS A 1 251 ? 1.621 8.909 -17.650 1.00 86.31 251 HIS A C 1
ATOM 2131 O O . HIS A 1 251 ? 1.334 8.207 -18.610 1.00 86.31 251 HIS A O 1
ATOM 2137 N N . SER A 1 252 ? 1.713 8.421 -16.407 1.00 84.12 252 SER A N 1
ATOM 2138 C CA . SER A 1 252 ? 1.586 6.990 -16.097 1.00 84.12 252 SER A CA 1
ATOM 2139 C C . SER A 1 252 ? 0.252 6.395 -16.553 1.00 84.12 252 SER A C 1
ATOM 2141 O O . SER A 1 252 ? 0.216 5.266 -17.033 1.00 84.12 252 SER A O 1
ATOM 2143 N N . TYR A 1 253 ? -0.849 7.144 -16.437 1.00 86.25 253 TYR A N 1
ATOM 2144 C CA . TYR A 1 253 ? -2.143 6.721 -16.979 1.00 86.25 253 TYR A CA 1
ATOM 2145 C C . TYR A 1 253 ? -2.139 6.621 -18.508 1.00 86.25 253 TYR A C 1
ATOM 2147 O O . TYR A 1 253 ? -2.641 5.643 -19.062 1.00 86.25 253 TYR A O 1
ATOM 2155 N N . ASN A 1 254 ? -1.568 7.611 -19.194 1.00 86.94 254 ASN A N 1
ATOM 2156 C CA . ASN A 1 254 ? -1.479 7.591 -20.651 1.00 86.94 254 ASN A CA 1
ATOM 2157 C C . ASN A 1 254 ? -0.595 6.437 -21.142 1.00 86.94 254 ASN A C 1
ATOM 2159 O O . ASN A 1 254 ? -1.008 5.724 -22.051 1.00 86.94 254 ASN A O 1
ATOM 2163 N N . ASP A 1 255 ? 0.543 6.194 -20.494 1.00 84.69 255 ASP A N 1
ATOM 2164 C CA . ASP A 1 255 ? 1.457 5.098 -20.835 1.00 84.69 255 ASP A CA 1
ATOM 2165 C C . ASP A 1 255 ? 0.778 3.736 -20.646 1.00 84.69 255 ASP A C 1
ATOM 2167 O O . ASP A 1 255 ? 0.873 2.851 -21.501 1.00 84.69 255 ASP A O 1
ATOM 2171 N N . ALA A 1 256 ? 0.028 3.575 -19.550 1.00 84.81 256 ALA A N 1
ATOM 2172 C CA . ALA A 1 256 ? -0.772 2.379 -19.312 1.00 84.81 256 ALA A CA 1
ATOM 2173 C C . ALA A 1 256 ? -1.817 2.184 -20.418 1.00 84.81 256 ALA A C 1
ATOM 2175 O O . ALA A 1 256 ? -1.951 1.095 -20.976 1.00 84.81 256 ALA A O 1
ATOM 2176 N N . LYS A 1 257 ? -2.536 3.251 -20.775 1.00 87.25 257 LYS A N 1
ATOM 2177 C CA . LYS A 1 257 ? -3.539 3.231 -21.843 1.00 87.25 257 LYS A CA 1
ATOM 2178 C C . LYS A 1 257 ? -2.935 2.872 -23.199 1.00 87.25 257 LYS A C 1
ATOM 2180 O O . LYS A 1 257 ? -3.548 2.102 -23.933 1.00 87.25 257 LYS A O 1
ATOM 2185 N N . GLU A 1 258 ? -1.772 3.421 -23.532 1.00 86.00 258 GLU A N 1
ATOM 2186 C CA . GLU A 1 258 ? -1.046 3.103 -24.763 1.00 86.00 258 GLU A CA 1
ATOM 2187 C C . GLU A 1 258 ? -0.587 1.648 -24.782 1.00 86.00 258 GLU A C 1
ATOM 2189 O O . GLU A 1 258 ? -0.885 0.948 -25.748 1.00 86.00 258 GLU A O 1
ATOM 2194 N N . SER A 1 259 ? 0.006 1.164 -23.688 1.00 82.94 259 SER A N 1
ATOM 2195 C CA . SER A 1 259 ? 0.403 -0.244 -23.541 1.00 82.94 259 SER A CA 1
ATOM 2196 C C . SER A 1 259 ? -0.795 -1.174 -23.768 1.00 82.94 259 SER A C 1
ATOM 2198 O O . SER A 1 259 ? -0.735 -2.129 -24.536 1.00 82.94 259 SER A O 1
ATOM 2200 N N . PHE A 1 260 ? -1.952 -0.842 -23.191 1.00 85.25 260 PHE A N 1
ATOM 2201 C CA . PHE A 1 260 ? -3.185 -1.598 -23.400 1.00 85.25 260 PHE A CA 1
ATOM 2202 C C . PHE A 1 260 ? -3.857 -1.387 -24.767 1.00 85.25 260 PHE A C 1
ATOM 2204 O O . PHE A 1 260 ? -4.850 -2.056 -25.056 1.00 85.25 260 PHE A O 1
ATOM 2211 N N . ASN A 1 261 ? -3.405 -0.471 -25.624 1.00 81.25 261 ASN A N 1
ATOM 2212 C CA . ASN A 1 261 ? -3.892 -0.397 -27.010 1.00 81.25 261 ASN A CA 1
ATOM 2213 C C . ASN A 1 261 ? -3.257 -1.470 -27.899 1.00 81.25 261 ASN A C 1
ATOM 2215 O O . ASN A 1 261 ? -3.795 -1.770 -28.963 1.00 81.25 261 ASN A O 1
ATOM 2219 N N . GLU A 1 262 ? -2.149 -2.065 -27.460 1.00 75.88 262 GLU A N 1
ATOM 2220 C CA . GLU A 1 262 ? -1.507 -3.194 -28.138 1.00 75.88 262 GLU A CA 1
ATOM 2221 C C . GLU A 1 262 ? -2.265 -4.513 -27.915 1.00 75.88 262 GLU A C 1
ATOM 2223 O O . GLU A 1 262 ? -2.113 -5.462 -28.685 1.00 75.88 262 GLU A O 1
ATOM 2228 N N . CYS A 1 263 ? -3.150 -4.536 -26.915 1.00 77.88 263 CYS A N 1
ATOM 2229 C CA . CYS A 1 263 ? -4.144 -5.576 -26.704 1.00 77.88 263 CYS A CA 1
ATOM 2230 C C . CYS A 1 263 ? -5.188 -5.561 -27.828 1.00 77.88 263 CYS A C 1
ATOM 2232 O O . CYS A 1 263 ? -6.055 -4.683 -27.861 1.00 77.88 263 CYS A O 1
ATOM 2234 N N . LYS A 1 264 ? -5.074 -6.516 -28.754 1.00 59.31 264 LYS A N 1
ATOM 2235 C CA . LYS A 1 264 ? -6.027 -6.746 -29.848 1.00 59.31 264 LYS A CA 1
ATOM 2236 C C . LYS A 1 264 ? -7.193 -7.620 -29.423 1.00 59.31 264 LYS A C 1
ATOM 2238 O O . LYS A 1 264 ? -6.941 -8.587 -28.676 1.00 59.31 264 LYS A O 1
#